Protein AF-A0A256WBM2-F1 (afdb_monomer)

Nearest PDB structures (foldseek):
  7lr1-assembly1_A  TM=5.329E-01  e=1.394E-05  Bifidobacterium longum subsp. longum ATCC 55813
  7lr6-assembly2_D  TM=5.108E-01  e=1.773E-05  Bifidobacterium longum subsp. longum ATCC 55813
  7lqx-assembly1_A-2  TM=5.128E-01  e=4.114E-05  Bifidobacterium longum subsp. infantis ATCC 15697 = JCM 1222 = DSM 20088
  8d89-assembly1_A  TM=6.003E-01  e=1.582E-02  metagenome
  5w21-assembly1_A  TM=4.787E-01  e=2.410E-02  Homo sapiens

Sequence (248 aa):
MGFSTWGFGPNETDKEETYQFIELNADIYSEQIDDKIPWAAWMNNSTLPTEFTDEIDNRVSERLNNHKLVLSVSLLNTDRSDLLEDYDGTIPNYASLNDTNIENAYFKHLDFLIFKFNPDYLVIAMEVNELKLHSGAKWTEYKLLMNNIRGKLKIAYPNLPLSESITLHNWFNPEVANPTDFIFEISNYVNQNYEFIIWWAYRDYDKLWETFPPEYKDVGKLWRDTGLLDENGTERPSLTTWKEILEK

Structure (mmCIF, N/CA/C/O backbone):
data_AF-A0A256WBM2-F1
#
_entry.id   AF-A0A256WBM2-F1
#
loop_
_atom_site.group_PDB
_atom_site.id
_atom_site.type_symbol
_atom_site.label_atom_id
_atom_site.label_alt_id
_atom_site.label_comp_id
_atom_site.label_asym_id
_atom_site.label_entity_id
_atom_site.label_seq_id
_atom_site.pdbx_PDB_ins_code
_atom_site.Cartn_x
_atom_site.Cartn_y
_atom_site.Cartn_z
_atom_site.occupancy
_atom_site.B_iso_or_equiv
_atom_site.auth_seq_id
_atom_site.auth_comp_id
_atom_site.auth_asym_id
_atom_site.auth_atom_id
_atom_site.pdbx_PDB_model_num
ATOM 1 N N . MET A 1 1 ? -10.197 9.684 15.419 1.00 68.50 1 MET A N 1
ATOM 2 C CA . MET A 1 1 ? -8.773 9.338 15.635 1.00 68.50 1 MET A CA 1
ATOM 3 C C . MET A 1 1 ? -8.535 7.929 15.119 1.00 68.50 1 MET A C 1
ATOM 5 O O . MET A 1 1 ? -9.464 7.131 15.187 1.00 68.50 1 MET A O 1
ATOM 9 N N . GLY A 1 2 ? -7.354 7.626 14.575 1.00 80.00 2 GLY A N 1
ATOM 10 C CA . GLY A 1 2 ? -7.080 6.280 14.084 1.00 80.00 2 GLY A CA 1
ATOM 11 C C . GLY A 1 2 ? -5.649 5.822 14.255 1.00 80.00 2 GLY A C 1
ATOM 12 O O . GLY A 1 2 ? -4.743 6.639 14.399 1.00 80.00 2 GLY A O 1
ATOM 13 N N . PHE A 1 3 ? -5.492 4.504 14.272 1.00 82.50 3 PHE A N 1
ATOM 14 C CA . PHE A 1 3 ? -4.256 3.812 14.617 1.00 82.50 3 PHE A CA 1
ATOM 15 C C . PHE A 1 3 ? -4.056 2.617 13.692 1.00 82.50 3 PHE A C 1
ATOM 17 O O . PHE A 1 3 ? -5.013 2.095 13.116 1.00 82.50 3 PHE A O 1
ATOM 24 N N . SER A 1 4 ? -2.815 2.178 13.551 1.00 86.38 4 SER A N 1
ATOM 25 C CA . SER A 1 4 ? -2.511 0.917 12.890 1.00 86.38 4 SER A CA 1
ATOM 26 C C . SER A 1 4 ? -2.622 -0.255 13.850 1.00 86.38 4 SER A C 1
ATOM 28 O O . SER A 1 4 ? -2.482 -0.097 15.060 1.00 86.38 4 SER A O 1
ATOM 30 N N . THR A 1 5 ? -2.829 -1.442 13.297 1.00 87.44 5 THR A N 1
ATOM 31 C CA . THR A 1 5 ? -2.912 -2.705 14.045 1.00 87.44 5 THR A CA 1
ATOM 32 C C . THR A 1 5 ? -1.554 -3.331 14.347 1.00 87.44 5 THR A C 1
ATOM 34 O O . THR A 1 5 ? -1.476 -4.468 14.812 1.00 87.44 5 THR A O 1
ATOM 37 N N . TRP A 1 6 ? -0.469 -2.591 14.113 1.00 81.94 6 TRP A N 1
ATOM 38 C CA . TRP A 1 6 ? 0.876 -3.045 14.428 1.00 81.94 6 TRP A CA 1
ATOM 39 C C . TRP A 1 6 ? 1.043 -3.144 15.946 1.00 81.94 6 TRP A C 1
ATOM 41 O O . TRP A 1 6 ? 0.878 -2.163 16.676 1.00 81.94 6 TRP A O 1
ATOM 51 N N . GLY A 1 7 ? 1.374 -4.345 16.422 1.00 74.38 7 GLY A N 1
ATOM 52 C CA . GLY A 1 7 ? 1.708 -4.571 17.824 1.00 74.38 7 GLY A CA 1
ATOM 53 C C . GLY A 1 7 ? 2.876 -3.681 18.252 1.00 74.38 7 GLY A C 1
ATOM 54 O O . GLY A 1 7 ? 3.836 -3.491 17.505 1.00 74.38 7 GLY A O 1
ATOM 55 N N . PHE A 1 8 ? 2.815 -3.141 19.470 1.00 69.94 8 PHE A N 1
ATOM 56 C CA . PHE A 1 8 ? 3.940 -2.384 20.036 1.00 69.94 8 PHE A CA 1
ATOM 57 C C . PHE A 1 8 ? 5.134 -3.289 20.406 1.00 69.94 8 PHE A C 1
ATOM 59 O O . PHE A 1 8 ? 6.214 -2.789 20.726 1.00 69.94 8 PHE A O 1
ATOM 66 N N . GLY A 1 9 ? 4.935 -4.609 20.377 1.00 70.62 9 GLY A N 1
ATOM 67 C CA . GLY A 1 9 ? 5.922 -5.644 20.649 1.00 70.62 9 GLY A CA 1
ATOM 68 C C . GLY A 1 9 ? 5.695 -6.886 19.774 1.00 70.62 9 GLY A C 1
ATOM 69 O O . GLY A 1 9 ? 4.720 -6.946 19.024 1.00 70.62 9 GLY A O 1
ATOM 70 N N . PRO A 1 10 ? 6.619 -7.862 19.814 1.00 78.00 10 PRO A N 1
ATOM 71 C CA . PRO A 1 10 ? 6.644 -8.982 18.875 1.00 78.00 10 PRO A CA 1
ATOM 72 C C . PRO A 1 10 ? 5.733 -10.157 19.264 1.00 78.00 10 PRO A C 1
ATOM 74 O O . PRO A 1 10 ? 5.677 -11.137 18.523 1.00 78.00 10 PRO A O 1
ATOM 77 N N . ASN A 1 11 ? 5.094 -10.127 20.437 1.00 83.00 11 ASN A N 1
ATOM 78 C CA . ASN A 1 11 ? 4.302 -11.253 20.931 1.00 83.00 11 ASN A CA 1
ATOM 79 C C . ASN A 1 11 ? 2.826 -11.104 20.556 1.00 83.00 11 ASN A C 1
ATOM 81 O O . ASN A 1 11 ? 2.318 -9.991 20.441 1.00 83.00 11 ASN A O 1
ATOM 85 N N . GLU A 1 12 ? 2.107 -12.227 20.480 1.00 84.88 12 GLU A N 1
ATOM 86 C CA . GLU A 1 12 ? 0.662 -12.212 20.206 1.00 84.88 12 GLU A CA 1
ATOM 87 C C . GLU A 1 12 ? -0.110 -11.364 21.226 1.00 84.88 12 GLU A C 1
ATOM 89 O O . GLU A 1 12 ? -0.990 -10.598 20.856 1.00 84.88 12 GLU A O 1
ATOM 94 N N . THR A 1 13 ? 0.283 -11.403 22.503 1.00 85.38 13 THR A N 1
ATOM 95 C CA . THR A 1 13 ? -0.331 -10.571 23.550 1.00 85.38 13 THR A CA 1
ATOM 96 C C . THR A 1 13 ? -0.155 -9.074 23.296 1.00 85.38 13 THR A C 1
ATOM 98 O O . THR A 1 13 ? -1.062 -8.303 23.583 1.00 85.38 13 THR A O 1
ATOM 101 N N . ASP A 1 14 ? 0.981 -8.655 22.726 1.00 77.31 14 ASP A N 1
ATOM 102 C CA . ASP A 1 14 ? 1.239 -7.242 22.414 1.00 77.31 14 ASP A CA 1
ATOM 103 C C . ASP A 1 14 ? 0.319 -6.772 21.273 1.00 77.31 14 ASP A C 1
ATOM 105 O O . ASP A 1 14 ? -0.177 -5.645 21.273 1.00 77.31 14 ASP A O 1
ATOM 109 N N . LYS A 1 15 ? 0.052 -7.662 20.309 1.00 82.88 15 LYS A N 1
ATOM 110 C CA . LYS A 1 15 ? -0.914 -7.434 19.233 1.00 82.88 15 LYS A CA 1
ATOM 111 C C . LYS A 1 15 ? -2.345 -7.388 19.778 1.00 82.88 15 LYS A C 1
ATOM 113 O O . LYS A 1 15 ? -3.056 -6.428 19.495 1.00 82.88 15 LYS A O 1
ATOM 118 N N . GLU A 1 16 ? -2.757 -8.357 20.595 1.00 89.06 16 GLU A N 1
ATOM 119 C CA . GLU A 1 16 ? -4.085 -8.377 21.229 1.00 89.06 16 GLU A CA 1
ATOM 120 C C . GLU A 1 16 ? -4.353 -7.095 22.037 1.00 89.06 16 GLU A C 1
ATOM 122 O O . GLU A 1 16 ? -5.422 -6.494 21.916 1.00 89.06 16 GLU A O 1
ATOM 127 N N . GLU A 1 17 ? -3.373 -6.635 22.821 1.00 83.25 17 GLU A N 1
ATOM 128 C CA . GLU A 1 17 ? -3.458 -5.377 23.570 1.00 83.25 17 GLU A CA 1
ATOM 129 C C . GLU A 1 17 ? -3.595 -4.155 22.645 1.00 83.25 17 GLU A C 1
ATOM 131 O O . GLU A 1 17 ? -4.406 -3.266 22.927 1.00 83.25 17 GLU A O 1
ATOM 136 N N . THR A 1 18 ? -2.878 -4.119 21.514 1.00 83.12 18 THR A N 1
ATOM 137 C CA . THR A 1 18 ? -3.071 -3.083 20.486 1.00 83.12 18 THR A CA 1
ATOM 138 C C . THR A 1 18 ? -4.509 -3.084 19.961 1.00 83.12 18 THR A C 1
ATOM 140 O O . THR A 1 18 ? -5.142 -2.028 19.930 1.00 83.12 18 THR A O 1
ATOM 143 N N . TYR A 1 19 ? -5.068 -4.241 19.595 1.00 90.44 19 TYR A N 1
ATOM 144 C CA . TYR A 1 19 ? -6.448 -4.320 19.094 1.00 90.44 19 TYR A CA 1
ATOM 145 C C . TYR A 1 19 ? -7.473 -3.876 20.143 1.00 90.44 19 TYR A C 1
ATOM 147 O O . TYR A 1 19 ? -8.379 -3.107 19.819 1.00 90.44 19 TYR A O 1
ATOM 155 N N . GLN A 1 20 ? -7.304 -4.281 21.406 1.00 90.00 20 GLN A N 1
ATOM 156 C CA . GLN A 1 20 ? -8.168 -3.836 22.507 1.00 90.00 20 GLN A CA 1
ATOM 157 C C . GLN A 1 20 ? -8.102 -2.318 22.704 1.00 90.00 20 GLN A C 1
ATOM 159 O O . GLN A 1 20 ? -9.126 -1.667 22.918 1.00 90.00 20 GLN A O 1
ATOM 164 N N . PHE A 1 21 ? -6.907 -1.729 22.613 1.00 85.31 21 PHE A N 1
ATOM 165 C CA . PHE A 1 21 ? -6.756 -0.281 22.694 1.00 85.31 21 PHE A CA 1
ATOM 166 C C . PHE A 1 21 ? -7.506 0.421 21.557 1.00 85.31 21 PHE A C 1
ATOM 168 O O . PHE A 1 21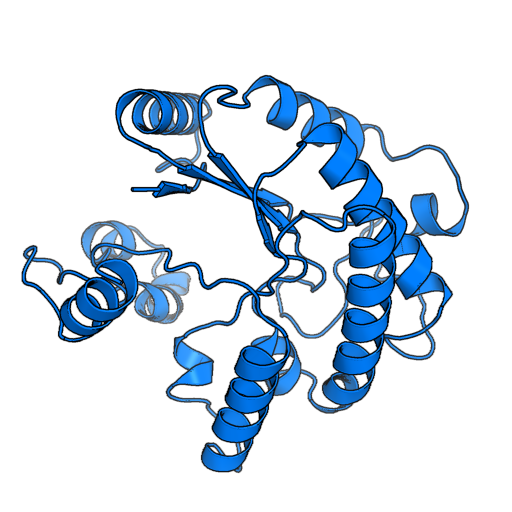 ? -8.218 1.395 21.811 1.00 85.31 21 PHE A O 1
ATOM 175 N N . ILE A 1 22 ? -7.375 -0.074 20.325 1.00 86.44 22 ILE A N 1
ATOM 176 C CA . ILE A 1 22 ? -8.056 0.491 19.156 1.00 86.44 22 ILE A CA 1
ATOM 177 C C . ILE A 1 22 ? -9.571 0.395 19.331 1.00 86.44 22 ILE A C 1
ATOM 179 O O . ILE A 1 22 ? -10.249 1.407 19.173 1.00 86.44 22 ILE A O 1
ATOM 183 N N . GLU A 1 23 ? -10.093 -0.768 19.727 1.00 91.00 23 GLU A N 1
ATOM 184 C CA . GLU A 1 23 ? -11.532 -0.983 19.918 1.00 91.00 23 GLU A CA 1
ATOM 185 C C . GLU A 1 23 ? -12.156 -0.001 20.922 1.00 91.00 23 GLU A C 1
ATOM 187 O O . GLU A 1 23 ? -13.306 0.410 20.768 1.00 91.00 23 GLU A O 1
ATOM 192 N N . LEU A 1 24 ? -11.403 0.387 21.954 1.00 88.62 24 LEU A N 1
ATOM 193 C CA . LEU A 1 24 ? -11.882 1.279 23.008 1.00 88.62 24 LEU A CA 1
ATOM 194 C C . LEU A 1 24 ? -11.714 2.772 22.689 1.00 88.62 24 LEU A C 1
ATOM 196 O O . LEU A 1 24 ? -12.390 3.590 23.315 1.00 88.62 24 LEU A O 1
ATOM 200 N N . ASN A 1 25 ? -10.799 3.144 21.785 1.00 83.75 25 ASN A N 1
ATOM 201 C CA . ASN A 1 25 ? -10.336 4.534 21.653 1.00 83.75 25 ASN A CA 1
ATOM 202 C C . ASN A 1 25 ? -10.335 5.095 20.220 1.00 83.75 25 ASN A C 1
ATOM 204 O O . ASN A 1 25 ? -10.118 6.298 20.052 1.00 83.75 25 ASN A O 1
ATOM 208 N N . ALA A 1 26 ? -10.516 4.268 19.190 1.00 84.56 26 ALA A N 1
ATOM 209 C CA . ALA A 1 26 ? -10.415 4.693 17.797 1.00 84.56 26 ALA A CA 1
ATOM 210 C C . ALA A 1 26 ? -11.789 4.909 17.148 1.00 84.56 26 ALA A C 1
ATOM 212 O O . ALA A 1 26 ? -12.782 4.310 17.534 1.00 84.56 26 ALA A O 1
ATOM 213 N N . ASP A 1 27 ? -11.834 5.733 16.100 1.00 85.56 27 ASP A N 1
ATOM 214 C CA . ASP A 1 27 ? -12.984 5.813 15.181 1.00 85.56 27 ASP A CA 1
ATOM 215 C C . ASP A 1 27 ? -12.713 5.016 13.889 1.00 85.56 27 ASP A C 1
ATOM 217 O O . ASP A 1 27 ? -13.620 4.515 13.218 1.00 85.56 27 ASP A O 1
ATOM 221 N N . ILE A 1 28 ? -11.432 4.925 13.524 1.00 92.38 28 ILE A N 1
ATOM 222 C CA . ILE A 1 28 ? -10.912 4.295 12.313 1.00 92.38 28 ILE A CA 1
ATOM 223 C C . ILE A 1 28 ? -9.611 3.567 12.645 1.00 92.38 28 ILE A C 1
ATOM 225 O O . ILE A 1 28 ? -8.850 4.026 13.493 1.00 92.38 28 ILE A O 1
ATOM 229 N N . TYR A 1 29 ? -9.320 2.463 11.973 1.00 92.81 29 TYR A N 1
ATOM 230 C CA . TYR A 1 29 ? -8.040 1.766 12.094 1.00 92.81 29 TYR A CA 1
ATOM 231 C C . TYR A 1 29 ? -7.473 1.412 10.724 1.00 92.81 29 TYR A C 1
ATOM 233 O O . TYR A 1 29 ? -8.187 1.456 9.718 1.00 92.81 29 TYR A O 1
ATOM 241 N N . SER A 1 30 ? -6.176 1.112 10.680 1.00 93.56 30 SER A N 1
ATOM 242 C CA . SER A 1 30 ? -5.478 0.747 9.452 1.00 93.56 30 SER A CA 1
ATOM 243 C C . SER A 1 30 ? -4.862 -0.642 9.538 1.00 93.56 30 SER A C 1
ATOM 245 O O . SER A 1 30 ? -4.074 -0.914 10.441 1.00 93.56 30 SER A O 1
ATOM 247 N N . GLU A 1 31 ? -5.181 -1.463 8.540 1.00 94.25 31 GLU A N 1
ATOM 248 C CA . GLU A 1 31 ? -4.539 -2.751 8.270 1.00 94.25 31 GLU A CA 1
ATOM 249 C C . GLU A 1 31 ? -3.571 -2.621 7.099 1.00 94.25 31 GLU A C 1
ATOM 251 O O . GLU A 1 31 ? -3.826 -1.864 6.155 1.00 94.25 31 GLU A O 1
ATOM 256 N N . GLN A 1 32 ? -2.485 -3.391 7.138 1.00 94.19 32 GLN A N 1
ATOM 257 C CA . GLN A 1 32 ? -1.495 -3.452 6.064 1.00 94.19 32 GLN A CA 1
ATOM 258 C C . GLN A 1 32 ? -1.278 -4.897 5.611 1.00 94.19 32 GLN A C 1
ATOM 260 O O . GLN A 1 32 ? -1.065 -5.781 6.441 1.00 94.19 32 GLN A O 1
ATOM 265 N N . ILE A 1 33 ? -1.347 -5.115 4.298 1.00 96.44 33 ILE A N 1
ATOM 266 C CA . ILE A 1 33 ? -1.026 -6.373 3.620 1.00 96.44 33 ILE A CA 1
ATOM 267 C C . ILE A 1 33 ? 0.201 -6.113 2.742 1.00 96.44 33 ILE A C 1
ATOM 269 O O . ILE A 1 33 ? 0.084 -5.488 1.686 1.00 96.44 33 ILE A O 1
ATOM 273 N N . ASP A 1 34 ? 1.375 -6.533 3.207 1.00 93.38 34 ASP A N 1
ATOM 274 C CA . ASP A 1 34 ? 2.669 -6.103 2.666 1.00 93.38 34 ASP A CA 1
ATOM 275 C C . ASP A 1 34 ? 3.741 -7.206 2.568 1.00 93.38 34 ASP A C 1
ATOM 277 O O . ASP A 1 34 ? 4.893 -6.884 2.290 1.00 93.38 34 ASP A O 1
ATOM 281 N N . ASP A 1 35 ? 3.378 -8.486 2.737 1.00 90.56 35 ASP A N 1
ATOM 282 C CA . ASP A 1 35 ? 4.322 -9.616 2.639 1.00 90.56 35 ASP A CA 1
ATOM 283 C C . ASP A 1 35 ? 4.472 -10.163 1.209 1.00 90.56 35 ASP A C 1
ATOM 285 O O . ASP A 1 35 ? 5.526 -9.993 0.603 1.00 90.56 35 ASP A O 1
ATOM 289 N N . LYS A 1 36 ? 3.440 -10.838 0.669 1.00 96.81 36 LYS A N 1
ATOM 290 C CA . LYS A 1 36 ? 3.477 -11.551 -0.629 1.00 96.81 36 LYS A CA 1
ATOM 291 C C . LYS A 1 36 ? 2.215 -11.354 -1.464 1.00 96.81 36 LYS A C 1
ATOM 293 O O . LYS A 1 36 ? 1.113 -11.233 -0.928 1.00 96.81 36 LYS A O 1
ATOM 298 N N . ILE A 1 37 ? 2.353 -11.394 -2.792 1.00 98.50 37 ILE A N 1
ATOM 299 C CA . ILE A 1 37 ? 1.218 -11.420 -3.729 1.00 98.50 37 ILE A CA 1
ATOM 300 C C . ILE A 1 37 ? 1.214 -12.774 -4.455 1.00 98.50 37 ILE A C 1
ATOM 302 O O . ILE A 1 37 ? 2.190 -13.079 -5.129 1.00 98.50 37 ILE A O 1
ATOM 306 N N . PRO A 1 38 ? 0.117 -13.561 -4.410 1.00 98.44 38 PRO A N 1
ATOM 307 C CA . PRO A 1 38 ? -0.025 -14.834 -5.135 1.00 98.44 38 PRO A CA 1
ATOM 308 C C . PRO A 1 38 ? -0.056 -14.715 -6.676 1.00 98.44 38 PRO A C 1
ATOM 310 O O . PRO A 1 38 ? -1.031 -15.115 -7.322 1.00 98.44 38 PRO A O 1
ATOM 313 N N . TRP A 1 39 ? 0.962 -14.123 -7.299 1.00 98.56 39 TRP A N 1
ATOM 314 C CA . TRP A 1 39 ? 0.987 -13.770 -8.719 1.00 98.56 39 TRP A CA 1
ATOM 315 C C . TRP A 1 39 ? 0.677 -14.951 -9.632 1.00 98.56 39 TRP A C 1
ATOM 317 O O . TRP A 1 39 ? -0.229 -14.858 -10.463 1.00 98.56 39 TRP A O 1
ATOM 327 N N . ALA A 1 40 ? 1.370 -16.075 -9.461 1.00 98.06 40 ALA A N 1
ATOM 328 C CA . ALA A 1 40 ? 1.176 -17.284 -10.243 1.00 98.06 40 ALA A CA 1
ATOM 329 C C . ALA A 1 40 ? -0.259 -17.800 -10.106 1.00 98.06 40 ALA A C 1
ATOM 331 O O . ALA A 1 40 ? -0.863 -18.194 -11.108 1.00 98.06 40 ALA A O 1
ATOM 332 N N . ALA A 1 41 ? -0.839 -17.745 -8.905 1.00 98.44 41 ALA A N 1
ATOM 333 C CA . ALA A 1 41 ? -2.217 -18.166 -8.692 1.00 98.44 41 ALA A CA 1
ATOM 334 C C . ALA A 1 41 ? -3.215 -17.240 -9.399 1.00 98.44 41 ALA A C 1
ATOM 336 O O . ALA A 1 41 ? -4.102 -17.709 -10.121 1.00 98.44 41 ALA A O 1
ATOM 337 N N . TRP A 1 42 ? -3.029 -15.924 -9.282 1.00 98.50 42 TRP A N 1
ATOM 338 C CA . TRP A 1 42 ? -3.899 -14.937 -9.919 1.00 98.50 42 TRP A CA 1
ATOM 339 C C . TRP A 1 42 ? -3.803 -14.927 -11.443 1.00 98.50 42 TRP A C 1
ATOM 341 O O . TRP A 1 42 ? -4.828 -14.795 -12.125 1.00 98.50 42 TRP A O 1
ATOM 351 N N . MET A 1 43 ? -2.599 -15.085 -11.990 1.00 97.88 43 MET A N 1
ATOM 352 C CA . MET A 1 43 ? -2.363 -15.137 -13.433 1.00 97.88 43 MET A CA 1
ATOM 353 C C . MET A 1 43 ? -2.940 -16.411 -14.052 1.00 97.88 43 MET A C 1
ATOM 355 O O . MET A 1 43 ? -3.583 -16.343 -15.100 1.00 97.88 43 MET A O 1
ATOM 359 N N . ASN A 1 44 ? -2.778 -17.556 -13.384 1.00 97.31 44 ASN A N 1
ATOM 360 C CA . ASN A 1 44 ? -3.207 -18.853 -13.911 1.00 97.31 44 ASN A CA 1
ATOM 361 C C . ASN A 1 44 ? -4.636 -19.253 -13.507 1.00 97.31 44 ASN A C 1
ATOM 363 O O . ASN A 1 44 ? -5.124 -20.285 -13.965 1.00 97.31 44 ASN A O 1
ATOM 367 N N . ASN A 1 45 ? -5.322 -18.453 -12.681 1.00 96.88 45 ASN A N 1
ATOM 368 C CA . ASN A 1 45 ? -6.602 -18.813 -12.051 1.00 96.88 45 ASN A CA 1
ATOM 369 C C . ASN A 1 45 ? -6.533 -20.149 -11.293 1.00 96.88 45 ASN A C 1
ATOM 371 O O . ASN A 1 45 ? -7.472 -20.947 -11.346 1.00 96.88 45 ASN A O 1
ATOM 375 N N . SER A 1 46 ? -5.409 -20.421 -10.631 1.00 97.75 46 SER A N 1
ATOM 376 C CA . SER A 1 46 ? -5.267 -21.613 -9.800 1.00 97.75 46 SER A CA 1
ATOM 377 C C . SER A 1 46 ? -5.704 -21.336 -8.365 1.00 97.75 46 SER A C 1
ATOM 379 O O . SER A 1 46 ? -6.011 -20.206 -7.985 1.00 97.75 46 SER A O 1
ATOM 381 N N . THR A 1 47 ? -5.735 -22.387 -7.552 1.00 97.94 47 THR A N 1
ATOM 382 C CA . THR A 1 47 ? -5.949 -22.269 -6.109 1.00 97.94 47 THR A CA 1
ATOM 383 C C . THR A 1 47 ? -4.901 -21.344 -5.489 1.00 97.94 47 THR A C 1
ATOM 385 O O . THR A 1 47 ? -3.727 -21.406 -5.858 1.00 97.94 47 THR A O 1
ATOM 388 N N . LEU A 1 48 ? -5.342 -20.489 -4.564 1.00 98.50 48 LEU A N 1
ATOM 389 C CA . LEU A 1 48 ? -4.460 -19.617 -3.795 1.00 98.50 48 LEU A CA 1
ATOM 390 C C . LEU A 1 48 ? -3.620 -20.431 -2.802 1.00 98.50 48 LEU A C 1
ATOM 392 O O . LEU A 1 48 ? -4.104 -21.457 -2.314 1.00 98.50 48 LEU A O 1
ATOM 396 N N . PRO A 1 49 ? -2.393 -19.988 -2.476 1.00 98.25 49 PRO A N 1
ATOM 397 C CA . PRO A 1 49 ? -1.603 -20.593 -1.411 1.00 98.25 49 PRO A CA 1
ATOM 398 C C . PRO A 1 49 ? -2.393 -20.628 -0.099 1.00 98.25 49 PRO A C 1
ATOM 400 O O . PRO A 1 49 ? -2.989 -19.625 0.288 1.00 98.25 49 PRO A O 1
ATOM 403 N N . THR A 1 50 ? -2.386 -21.771 0.591 1.00 97.88 50 THR A N 1
ATOM 404 C CA . THR A 1 50 ? -3.093 -21.916 1.875 1.00 97.88 50 THR A CA 1
ATOM 405 C C . THR A 1 50 ? -2.557 -20.945 2.922 1.00 97.88 50 THR A C 1
ATOM 407 O O . THR A 1 50 ? -3.343 -20.351 3.642 1.00 97.88 50 THR A O 1
ATOM 410 N N . GLU A 1 51 ? -1.243 -20.707 2.938 1.00 97.25 51 GLU A N 1
ATOM 411 C CA . GLU A 1 51 ? -0.613 -19.708 3.809 1.00 97.25 51 GLU A CA 1
ATOM 412 C C . GLU A 1 51 ? -1.215 -18.308 3.612 1.00 97.25 51 GLU A C 1
ATOM 414 O O . GLU A 1 51 ? -1.597 -17.673 4.588 1.00 97.25 51 GLU A O 1
ATOM 419 N N . PHE A 1 52 ? -1.405 -17.872 2.358 1.00 98.12 52 PHE A N 1
ATOM 420 C CA . PHE A 1 52 ? -2.082 -16.607 2.052 1.00 98.12 52 PHE A CA 1
ATOM 421 C C . PHE A 1 52 ? -3.518 -16.594 2.577 1.00 98.12 52 PHE A C 1
ATOM 423 O O . PHE A 1 52 ? -3.937 -15.651 3.240 1.00 98.12 52 PHE A O 1
ATOM 430 N N . THR A 1 53 ? -4.308 -17.627 2.269 1.00 98.12 53 THR A N 1
ATOM 431 C CA . THR A 1 53 ? -5.725 -17.628 2.653 1.00 98.12 53 THR A CA 1
ATOM 432 C C . THR A 1 53 ? -5.918 -17.717 4.160 1.00 98.12 53 THR A C 1
ATOM 434 O O . THR A 1 53 ? -6.795 -17.032 4.676 1.00 98.12 53 THR A O 1
ATOM 437 N N . ASP A 1 54 ? -5.095 -18.503 4.855 1.00 97.81 54 ASP A N 1
ATOM 438 C CA . ASP A 1 54 ? -5.149 -18.658 6.309 1.00 97.81 54 ASP A CA 1
ATOM 4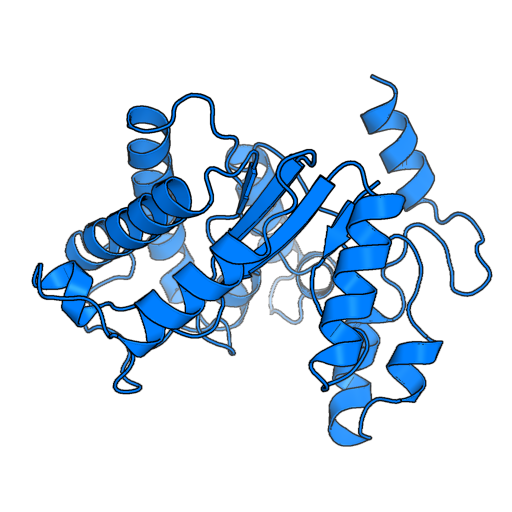39 C C . ASP A 1 54 ? -4.750 -17.352 7.009 1.00 97.81 54 ASP A C 1
ATOM 441 O O . ASP A 1 54 ? -5.406 -16.945 7.968 1.00 97.81 54 ASP A O 1
ATOM 445 N N . GLU A 1 55 ? -3.730 -16.651 6.503 1.00 95.81 55 GLU A N 1
ATOM 446 C CA . GLU A 1 55 ? -3.335 -15.338 7.016 1.00 95.81 55 GLU A CA 1
ATOM 447 C C . GLU A 1 55 ? -4.460 -14.306 6.849 1.00 95.81 55 GLU A C 1
ATOM 449 O O . GLU A 1 55 ? -4.831 -13.624 7.810 1.00 95.81 55 GLU A O 1
ATOM 454 N N . ILE A 1 56 ? -5.031 -14.203 5.644 1.00 98.00 56 ILE A N 1
ATOM 455 C CA . ILE A 1 56 ? -6.128 -13.268 5.376 1.00 98.00 56 ILE A CA 1
ATOM 456 C C . ILE A 1 56 ? -7.358 -13.620 6.217 1.00 98.00 56 ILE A C 1
ATOM 458 O O . ILE A 1 56 ? -7.974 -12.720 6.785 1.00 98.00 56 ILE A O 1
ATOM 462 N N . ASP A 1 57 ? -7.712 -14.898 6.341 1.00 98.00 57 ASP A N 1
ATOM 463 C CA . ASP A 1 57 ? -8.856 -15.332 7.148 1.00 98.00 57 ASP A CA 1
ATOM 464 C C . ASP A 1 57 ? -8.652 -15.036 8.635 1.00 98.00 57 ASP A C 1
ATOM 466 O O . ASP A 1 57 ? -9.588 -14.576 9.295 1.00 98.00 57 ASP A O 1
ATOM 470 N N . ASN A 1 58 ? -7.431 -15.218 9.143 1.00 95.12 58 ASN A N 1
ATOM 471 C CA . ASN A 1 58 ? -7.086 -14.862 10.513 1.00 95.12 58 ASN A CA 1
ATOM 472 C C . ASN A 1 58 ? -7.263 -13.355 10.758 1.00 95.12 58 ASN A C 1
ATOM 474 O O . ASN A 1 58 ? -8.033 -12.959 11.633 1.00 95.12 58 ASN A O 1
ATOM 478 N N . ARG A 1 59 ? -6.658 -12.505 9.917 1.00 94.62 59 ARG A N 1
ATOM 479 C CA . ARG A 1 59 ? -6.785 -11.038 10.022 1.00 94.62 59 ARG A CA 1
ATOM 480 C C . ARG A 1 59 ? -8.235 -10.564 9.868 1.00 94.62 59 ARG A C 1
ATOM 482 O O . ARG A 1 59 ? -8.681 -9.665 10.573 1.00 94.62 59 AR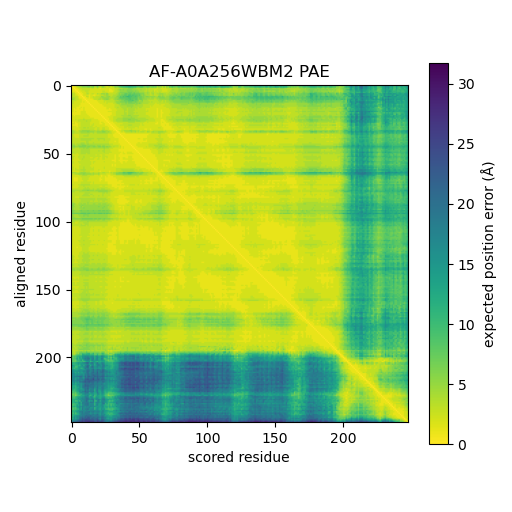G A O 1
ATOM 489 N N . VAL A 1 60 ? -9.014 -11.187 8.980 1.00 96.62 60 VAL A N 1
ATOM 490 C CA . VAL A 1 60 ? -10.449 -10.886 8.831 1.00 96.62 60 VAL A CA 1
ATOM 491 C C . VAL A 1 60 ? -11.228 -11.234 10.102 1.00 96.62 60 VAL A C 1
ATOM 493 O O . VAL A 1 60 ? -12.175 -10.522 10.440 1.00 96.62 60 VAL A O 1
ATOM 496 N N . SER A 1 61 ? -10.845 -12.298 10.813 1.00 95.62 61 SER A N 1
ATOM 497 C CA . SER A 1 61 ? -11.506 -12.709 12.058 1.00 95.62 61 SER A CA 1
ATOM 498 C C . SER A 1 61 ? -11.283 -11.735 13.222 1.00 95.62 61 SER A C 1
ATOM 500 O O . SER A 1 61 ? -12.142 -11.636 14.098 1.00 95.62 61 SER A O 1
ATOM 502 N N . GLU A 1 62 ? -10.194 -10.963 13.185 1.00 92.88 62 GLU A N 1
ATOM 503 C CA . GLU A 1 62 ? -9.833 -9.951 14.189 1.00 92.88 62 GLU A CA 1
ATOM 504 C C . GLU A 1 62 ? -10.440 -8.566 13.902 1.00 92.88 62 GLU A C 1
ATOM 506 O O . GLU A 1 62 ? -10.266 -7.623 14.675 1.00 92.88 62 GLU A O 1
ATOM 511 N N . ARG A 1 63 ? -11.187 -8.418 12.799 1.00 94.50 63 ARG A N 1
ATOM 512 C CA . ARG A 1 63 ? -11.742 -7.124 12.393 1.00 94.50 63 ARG A CA 1
ATOM 513 C C . ARG A 1 63 ? -12.641 -6.499 13.452 1.00 94.50 63 ARG A C 1
ATOM 515 O O . ARG A 1 63 ? -13.646 -7.065 13.891 1.00 94.50 63 ARG A O 1
ATOM 522 N N . LEU A 1 64 ? -12.389 -5.218 13.696 1.00 93.56 64 LEU A N 1
ATOM 523 C CA . LEU A 1 64 ? -13.222 -4.367 14.536 1.00 93.56 64 LEU A CA 1
ATOM 524 C C . LEU A 1 64 ? -14.429 -3.844 13.739 1.00 93.56 64 LEU A C 1
ATOM 526 O O . LEU A 1 64 ? -14.409 -2.743 13.194 1.00 93.56 64 LEU A O 1
ATOM 530 N N . ASN A 1 65 ? -15.500 -4.639 13.655 1.00 88.75 65 ASN A N 1
ATOM 531 C CA . ASN A 1 65 ? -16.654 -4.386 12.770 1.00 88.75 65 ASN A CA 1
ATOM 532 C C . ASN A 1 65 ? -17.415 -3.064 13.012 1.00 88.75 65 ASN A C 1
ATOM 534 O O . ASN A 1 65 ? -18.140 -2.611 12.128 1.00 88.75 65 ASN A O 1
ATOM 538 N N . ASN A 1 66 ? -17.270 -2.449 14.189 1.00 90.81 66 ASN A N 1
ATOM 539 C CA . ASN A 1 66 ? -17.899 -1.161 14.514 1.00 90.81 66 ASN A CA 1
ATOM 540 C C . ASN A 1 66 ? -17.023 0.057 14.163 1.00 90.81 66 ASN A C 1
ATOM 542 O O . ASN A 1 66 ? -17.423 1.185 14.439 1.00 90.81 66 ASN A O 1
ATOM 546 N N . HIS A 1 67 ? -15.851 -0.163 13.564 1.00 93.62 67 HIS A N 1
ATOM 547 C CA . HIS A 1 67 ? -14.884 0.876 13.226 1.00 93.62 67 HIS A CA 1
ATOM 548 C C . HIS A 1 67 ? -14.718 0.997 11.719 1.00 93.62 67 HIS A C 1
ATOM 550 O O . HIS A 1 67 ? -14.884 0.028 10.975 1.00 93.62 67 HIS A O 1
ATOM 556 N N . LYS A 1 68 ? -14.340 2.196 11.273 1.00 96.06 68 LYS A N 1
ATOM 557 C CA . LYS A 1 68 ? -13.919 2.394 9.889 1.00 96.06 68 LYS A CA 1
ATOM 558 C C . LYS A 1 68 ? -12.580 1.695 9.642 1.00 96.06 68 LYS A C 1
ATOM 560 O O . LYS A 1 68 ? -11.719 1.701 10.520 1.00 96.06 68 LYS A O 1
ATOM 565 N N . LEU A 1 69 ? -12.390 1.133 8.452 1.00 96.75 69 LEU A N 1
ATOM 566 C CA . LEU A 1 69 ? -11.147 0.456 8.068 1.00 96.75 69 LEU A CA 1
ATOM 567 C C . LEU A 1 69 ? -10.467 1.151 6.886 1.00 96.75 69 LEU A C 1
ATOM 569 O O . LEU A 1 69 ? -11.063 1.292 5.816 1.00 96.75 69 LEU A O 1
ATOM 573 N N . VAL A 1 70 ? -9.190 1.493 7.059 1.00 97.69 70 VAL A N 1
ATOM 574 C CA . VAL A 1 70 ? -8.265 1.749 5.953 1.00 97.69 70 VAL A CA 1
ATOM 575 C C . VAL A 1 70 ? -7.441 0.496 5.679 1.00 97.69 70 VAL A C 1
ATOM 577 O O . VAL A 1 70 ? -6.586 0.121 6.480 1.00 97.69 70 VAL A O 1
ATOM 580 N N . LEU A 1 71 ? -7.661 -0.139 4.533 1.00 98.06 71 LEU A N 1
ATOM 581 C CA . LEU A 1 71 ? -6.822 -1.247 4.088 1.00 98.06 71 LEU A CA 1
ATOM 582 C C . LEU A 1 71 ? -5.704 -0.707 3.197 1.00 98.06 71 LEU A C 1
ATOM 584 O O . LEU A 1 71 ? -5.983 -0.032 2.208 1.00 98.06 71 LEU A O 1
ATOM 588 N N . SER A 1 72 ? -4.453 -1.005 3.532 1.00 97.75 72 SER A N 1
ATOM 589 C CA . SER A 1 72 ? -3.299 -0.685 2.690 1.00 97.75 72 SER A CA 1
ATOM 590 C C . SER A 1 72 ? -2.694 -1.959 2.133 1.00 97.75 72 SER A C 1
ATOM 592 O O . SER A 1 72 ? -2.448 -2.902 2.878 1.00 97.75 72 SER A O 1
ATOM 594 N N . VAL A 1 73 ? -2.472 -1.988 0.823 1.00 98.44 73 VAL A N 1
ATOM 595 C CA . VAL A 1 73 ? -1.941 -3.153 0.117 1.00 98.44 73 VAL A CA 1
ATOM 596 C C . VAL A 1 73 ? -0.657 -2.743 -0.584 1.00 98.44 73 VAL A C 1
ATOM 598 O O . VAL A 1 73 ? -0.647 -1.783 -1.360 1.00 98.44 73 VAL A O 1
ATOM 601 N N . SER A 1 74 ? 0.436 -3.445 -0.296 1.00 97.56 74 SER A N 1
ATOM 602 C CA . SER A 1 74 ? 1.694 -3.218 -0.994 1.00 97.56 74 SER A CA 1
ATOM 603 C C . SER A 1 74 ? 1.669 -3.878 -2.371 1.00 97.56 74 SER A C 1
ATOM 605 O O . SER A 1 74 ? 1.256 -5.024 -2.521 1.00 97.56 74 SER A O 1
ATOM 607 N N . LEU A 1 75 ? 2.154 -3.150 -3.376 1.00 98.56 75 LEU A N 1
ATOM 608 C CA . LEU A 1 75 ? 2.472 -3.680 -4.705 1.00 98.56 75 LEU A CA 1
ATOM 609 C C . LEU A 1 75 ? 3.972 -3.950 -4.858 1.00 98.56 75 LEU A C 1
ATOM 611 O O . LEU A 1 75 ? 4.378 -4.772 -5.678 1.00 98.56 75 LEU A O 1
ATOM 615 N N . LEU A 1 76 ? 4.787 -3.180 -4.137 1.00 98.38 76 LEU A N 1
ATOM 616 C CA . LEU A 1 76 ? 6.217 -3.058 -4.365 1.00 98.38 76 LEU A CA 1
ATOM 617 C C . LEU A 1 76 ? 6.990 -3.847 -3.312 1.00 98.38 76 LEU A C 1
ATOM 619 O O . LEU A 1 76 ? 6.595 -3.874 -2.146 1.00 98.38 76 LEU A O 1
ATOM 623 N N . ASN A 1 77 ? 8.105 -4.445 -3.721 1.00 96.81 77 ASN A N 1
ATOM 624 C CA . ASN A 1 77 ? 9.007 -5.163 -2.824 1.00 96.81 77 ASN A CA 1
ATOM 625 C C . ASN A 1 77 ? 9.570 -4.245 -1.723 1.00 96.81 77 ASN A C 1
ATOM 627 O O . ASN A 1 77 ? 9.378 -3.025 -1.746 1.00 96.81 77 ASN A O 1
ATOM 631 N N . THR A 1 78 ? 10.274 -4.818 -0.748 1.00 91.44 78 THR A N 1
ATOM 632 C CA . THR A 1 78 ? 10.842 -4.082 0.399 1.00 91.44 78 THR A CA 1
ATOM 633 C C . THR A 1 78 ? 11.700 -2.888 -0.022 1.00 91.44 78 THR A C 1
ATOM 635 O O . THR A 1 78 ? 11.581 -1.812 0.557 1.00 91.44 78 THR A O 1
ATOM 638 N N . ASP A 1 79 ? 12.494 -3.041 -1.084 1.00 92.50 79 ASP A N 1
ATOM 639 C CA . ASP A 1 79 ? 13.351 -1.975 -1.621 1.00 92.50 79 ASP A CA 1
ATOM 640 C C . ASP A 1 79 ? 12.583 -0.944 -2.460 1.00 92.50 79 ASP A C 1
ATOM 642 O O . ASP A 1 79 ? 13.169 0.012 -2.967 1.00 92.50 79 ASP A O 1
ATOM 646 N N . ARG A 1 80 ? 11.281 -1.152 -2.682 1.00 96.38 80 ARG A N 1
ATOM 647 C CA . ARG A 1 80 ? 10.419 -0.348 -3.557 1.00 96.38 80 ARG A CA 1
ATOM 648 C C . ARG A 1 80 ? 10.994 -0.154 -4.964 1.00 96.38 80 ARG A C 1
ATOM 650 O O . ARG A 1 80 ? 10.736 0.850 -5.617 1.00 96.38 80 ARG A O 1
ATOM 657 N N . SER A 1 81 ? 11.792 -1.102 -5.442 1.00 97.00 81 SER A N 1
ATOM 658 C CA . SER A 1 81 ? 12.473 -1.051 -6.744 1.00 97.00 81 SER A CA 1
ATOM 659 C C . SER A 1 81 ? 11.777 -1.916 -7.801 1.00 97.00 81 SER A C 1
ATOM 661 O O . SER A 1 81 ? 11.974 -1.742 -9.012 1.00 97.00 81 SER A O 1
ATOM 663 N N . ASP A 1 82 ? 10.929 -2.841 -7.359 1.00 97.88 82 ASP A N 1
ATOM 664 C CA . ASP A 1 82 ? 10.197 -3.766 -8.212 1.00 97.88 82 ASP A CA 1
ATOM 665 C C . ASP A 1 82 ? 8.862 -4.192 -7.592 1.00 97.88 82 ASP A C 1
ATOM 667 O O . ASP A 1 82 ? 8.513 -3.761 -6.493 1.00 97.88 82 ASP A O 1
ATOM 671 N N . LEU A 1 83 ? 8.115 -5.030 -8.311 1.00 98.44 83 LEU A N 1
ATOM 672 C CA . LEU A 1 83 ? 6.966 -5.748 -7.779 1.00 98.44 83 LEU A CA 1
ATOM 673 C C . LEU A 1 83 ? 7.381 -6.648 -6.620 1.00 98.44 83 LEU A C 1
ATOM 675 O O . LEU A 1 83 ? 8.455 -7.245 -6.620 1.00 98.44 83 LEU A O 1
ATOM 679 N N . LEU A 1 84 ? 6.480 -6.743 -5.660 1.00 98.00 84 LEU A N 1
ATOM 680 C CA . LEU A 1 84 ? 6.569 -7.629 -4.518 1.00 98.00 84 LEU A CA 1
ATOM 681 C C . LEU A 1 84 ? 6.514 -9.103 -4.969 1.00 98.00 84 LEU A C 1
ATOM 683 O O . LEU A 1 84 ? 5.897 -9.425 -5.989 1.00 98.00 84 LEU A O 1
ATOM 687 N N . GLU A 1 85 ? 7.196 -9.984 -4.248 1.00 98.25 85 GLU A N 1
ATOM 688 C CA . GLU A 1 85 ? 7.396 -11.388 -4.602 1.00 98.25 85 GLU A CA 1
ATOM 689 C C . GLU A 1 85 ? 6.129 -12.257 -4.448 1.00 98.25 85 GLU A C 1
ATOM 691 O O . GLU A 1 85 ? 5.189 -11.948 -3.710 1.00 98.25 85 GLU A O 1
ATOM 696 N N . ASP A 1 86 ? 6.122 -13.389 -5.153 1.00 98.31 86 ASP A N 1
ATOM 697 C CA . ASP A 1 86 ? 5.195 -14.501 -4.943 1.00 98.31 86 ASP A CA 1
ATOM 698 C C . ASP A 1 86 ? 5.655 -15.404 -3.781 1.00 98.31 86 ASP A C 1
ATOM 700 O O . ASP A 1 86 ? 6.760 -15.278 -3.252 1.00 98.31 86 ASP A O 1
ATOM 704 N N . TYR A 1 87 ? 4.820 -16.367 -3.393 1.00 96.62 87 TYR A N 1
ATOM 705 C CA . TYR A 1 87 ? 5.063 -17.337 -2.320 1.00 96.62 87 TYR A CA 1
ATOM 706 C C . TYR A 1 87 ? 6.220 -18.307 -2.595 1.00 96.62 87 TYR A C 1
ATOM 708 O O . TYR A 1 87 ? 6.687 -18.975 -1.674 1.00 96.62 87 TYR A O 1
ATOM 716 N N . ASP A 1 88 ? 6.723 -18.371 -3.829 1.00 95.94 88 ASP A N 1
ATOM 717 C CA . ASP A 1 88 ? 7.968 -19.073 -4.164 1.00 95.94 88 ASP A CA 1
ATOM 718 C C . ASP A 1 88 ? 9.222 -18.176 -4.085 1.00 95.94 88 ASP A C 1
ATOM 720 O O . ASP A 1 88 ? 10.334 -18.642 -4.345 1.00 95.94 88 ASP A O 1
ATOM 724 N N . GLY A 1 89 ? 9.053 -16.906 -3.699 1.00 96.06 89 GLY A N 1
ATOM 725 C CA . GLY A 1 89 ? 10.112 -15.906 -3.575 1.00 96.06 89 GLY A CA 1
ATOM 726 C C . GLY A 1 89 ? 10.517 -15.249 -4.895 1.00 96.06 89 GLY A C 1
ATOM 727 O O . GLY A 1 89 ? 11.515 -14.530 -4.927 1.00 96.06 89 GLY A O 1
ATOM 728 N N . THR A 1 90 ? 9.801 -15.501 -5.994 1.00 97.06 90 THR A N 1
ATOM 729 C CA . THR A 1 90 ? 10.095 -14.886 -7.293 1.00 97.06 90 THR A CA 1
ATOM 730 C C . THR A 1 90 ? 9.207 -13.680 -7.568 1.00 97.06 90 THR A C 1
ATOM 732 O O . THR A 1 90 ? 8.047 -13.630 -7.169 1.00 97.06 90 THR A O 1
ATOM 735 N N . ILE A 1 91 ? 9.737 -12.698 -8.296 1.00 96.75 91 ILE A N 1
ATOM 736 C CA . ILE A 1 91 ? 8.910 -11.657 -8.910 1.00 96.75 91 ILE A CA 1
ATOM 737 C C . ILE A 1 91 ? 8.261 -12.210 -10.189 1.00 96.75 91 ILE A C 1
ATOM 739 O O . ILE A 1 91 ? 8.895 -12.992 -10.910 1.00 96.75 91 ILE A O 1
ATOM 743 N N . PRO A 1 92 ? 7.021 -11.813 -10.524 1.00 97.12 92 PRO A N 1
ATOM 744 C CA . PRO A 1 92 ? 6.382 -12.271 -11.747 1.00 97.12 92 PRO A CA 1
ATOM 745 C C . PRO A 1 92 ? 7.148 -11.755 -12.968 1.00 97.12 92 PRO A C 1
ATOM 747 O O . PRO A 1 92 ? 7.619 -10.621 -12.996 1.00 97.12 92 PRO A O 1
ATOM 750 N N . ASN A 1 93 ? 7.241 -12.568 -14.019 1.00 94.88 93 ASN A N 1
ATOM 751 C CA . ASN A 1 93 ? 7.839 -12.109 -15.268 1.00 94.88 93 ASN A CA 1
ATOM 752 C C . ASN A 1 93 ? 6.892 -11.135 -15.985 1.00 94.88 93 ASN A C 1
ATOM 754 O O . ASN A 1 93 ? 5.725 -11.460 -16.219 1.00 94.88 93 ASN A O 1
ATOM 758 N N . TYR A 1 94 ? 7.403 -9.974 -16.383 1.00 96.19 94 TYR A N 1
ATOM 759 C CA . TYR A 1 94 ? 6.646 -8.961 -17.106 1.00 96.19 94 TYR A CA 1
ATOM 760 C C . TYR A 1 94 ? 7.543 -8.227 -18.110 1.00 96.19 94 TYR A C 1
ATOM 762 O O . TYR A 1 94 ? 8.740 -8.052 -17.889 1.00 96.19 94 TYR A O 1
ATOM 770 N N . ALA A 1 95 ? 6.970 -7.781 -19.231 1.00 93.81 95 ALA A N 1
ATOM 771 C CA . ALA A 1 95 ? 7.704 -6.966 -20.207 1.00 93.81 95 ALA A CA 1
ATOM 772 C C . ALA A 1 95 ? 7.775 -5.485 -19.798 1.00 93.81 95 ALA A C 1
ATOM 774 O O . ALA A 1 95 ? 8.738 -4.793 -20.115 1.00 93.81 95 ALA A O 1
ATOM 775 N N . SER A 1 96 ? 6.730 -5.011 -19.121 1.00 96.62 96 SER A N 1
ATOM 776 C CA . SER A 1 96 ? 6.560 -3.657 -18.594 1.00 96.62 96 SER A CA 1
ATOM 777 C C . SER A 1 96 ? 5.643 -3.719 -17.365 1.00 96.62 96 SER A C 1
ATOM 779 O O . SER A 1 96 ? 4.794 -4.613 -17.312 1.00 96.62 96 SER A O 1
ATOM 781 N N . LEU A 1 97 ? 5.773 -2.817 -16.382 1.00 96.75 97 LEU A N 1
ATOM 782 C CA . LEU A 1 97 ? 4.926 -2.887 -15.173 1.00 96.75 97 LEU A CA 1
ATOM 783 C C . LEU A 1 97 ? 3.426 -2.822 -15.498 1.00 96.75 97 LEU A C 1
ATOM 785 O O . LEU A 1 97 ? 2.622 -3.450 -14.819 1.00 96.75 97 LEU A O 1
ATOM 789 N N . ASN A 1 98 ? 3.040 -2.095 -16.550 1.00 97.62 98 ASN A N 1
ATOM 790 C CA . ASN A 1 98 ? 1.651 -1.996 -17.004 1.00 97.62 98 ASN A CA 1
ATOM 791 C C . ASN A 1 98 ? 1.238 -3.093 -17.998 1.00 97.62 98 ASN A C 1
ATOM 793 O O . ASN A 1 98 ? 0.313 -2.887 -18.790 1.00 97.62 98 ASN A O 1
ATOM 797 N N . ASP A 1 99 ? 1.925 -4.238 -18.001 1.00 96.75 99 ASP A N 1
ATOM 798 C CA . ASP A 1 99 ? 1.471 -5.419 -18.731 1.00 96.75 99 ASP A CA 1
ATOM 799 C C . ASP A 1 99 ? 0.078 -5.838 -18.230 1.00 96.75 99 ASP A C 1
ATOM 801 O O . ASP A 1 99 ? -0.200 -5.881 -17.029 1.00 96.75 99 ASP A O 1
ATOM 805 N N . THR A 1 100 ? -0.812 -6.175 -19.163 1.00 97.06 100 THR A N 1
ATOM 806 C CA . THR A 1 100 ? -2.184 -6.593 -18.869 1.00 97.06 100 THR A CA 1
ATOM 807 C C . THR A 1 100 ? -2.247 -7.817 -17.949 1.00 97.06 100 THR A C 1
ATOM 809 O O . THR A 1 100 ? -3.203 -7.942 -17.183 1.00 97.06 100 THR A O 1
ATOM 812 N N . ASN A 1 101 ? -1.251 -8.709 -17.973 1.00 97.12 101 ASN A N 1
ATOM 813 C CA . ASN A 1 101 ? -1.194 -9.846 -17.048 1.00 97.12 101 ASN A CA 1
ATOM 814 C C . ASN A 1 101 ? -0.947 -9.400 -15.601 1.00 97.12 101 ASN A C 1
ATOM 816 O O . ASN A 1 101 ? -1.631 -9.890 -14.701 1.00 97.12 101 ASN A O 1
ATOM 820 N N . ILE A 1 102 ? -0.040 -8.440 -15.387 1.00 98.44 102 ILE A N 1
ATOM 821 C CA . ILE A 1 102 ? 0.223 -7.837 -14.071 1.00 98.44 102 ILE A CA 1
ATOM 822 C C . ILE A 1 102 ? -1.009 -7.073 -13.601 1.00 98.44 102 ILE A C 1
ATOM 824 O O . ILE A 1 102 ? -1.493 -7.296 -12.495 1.00 98.44 102 ILE A O 1
ATOM 828 N N . GLU A 1 103 ? -1.586 -6.251 -14.475 1.00 98.38 103 GLU A N 1
ATOM 829 C CA . GLU A 1 103 ? -2.797 -5.487 -14.183 1.00 98.38 103 GLU A CA 1
ATOM 830 C C . GLU A 1 103 ? -3.970 -6.389 -13.772 1.00 98.38 103 GLU A C 1
ATOM 832 O O . GLU A 1 103 ? -4.646 -6.134 -12.777 1.00 98.38 103 GLU A O 1
ATOM 837 N N . ASN A 1 104 ? -4.225 -7.464 -14.520 1.00 98.50 104 ASN A N 1
ATOM 838 C CA . ASN A 1 104 ? -5.314 -8.387 -14.215 1.00 98.50 104 ASN A CA 1
ATOM 839 C C . ASN A 1 104 ? -5.062 -9.171 -12.925 1.00 98.50 104 ASN A C 1
ATOM 841 O O . ASN A 1 104 ? -6.003 -9.383 -12.162 1.00 98.50 104 ASN A O 1
ATOM 845 N N . ALA A 1 105 ? -3.828 -9.617 -12.688 1.00 98.69 105 ALA A N 1
ATOM 846 C CA . ALA A 1 105 ? -3.484 -10.349 -11.478 1.00 98.69 105 ALA A CA 1
ATOM 847 C C . ALA A 1 105 ? -3.584 -9.456 -10.236 1.00 98.69 105 ALA A C 1
ATOM 849 O O . ALA A 1 105 ? -4.222 -9.842 -9.258 1.00 98.69 105 ALA A O 1
ATOM 850 N N . TYR A 1 106 ? -3.052 -8.234 -10.306 1.00 98.88 106 TYR A N 1
ATOM 851 C CA . TYR A 1 106 ? -3.114 -7.294 -9.194 1.00 98.88 106 TYR A CA 1
ATOM 852 C C . TYR A 1 106 ? -4.544 -6.834 -8.909 1.00 98.88 106 TYR A C 1
ATOM 854 O O . TYR A 1 106 ? -4.958 -6.776 -7.754 1.00 98.88 106 TYR A O 1
ATOM 862 N N . PHE A 1 107 ? -5.350 -6.602 -9.952 1.00 98.88 107 PHE A N 1
ATOM 863 C CA . PHE A 1 107 ? -6.771 -6.315 -9.767 1.00 98.88 107 PHE A CA 1
ATOM 864 C C . PHE A 1 107 ? -7.495 -7.454 -9.036 1.00 98.88 107 PHE A C 1
ATOM 866 O O . PHE A 1 107 ? -8.237 -7.169 -8.106 1.00 98.88 107 PHE A O 1
ATOM 873 N N . LYS A 1 108 ? -7.263 -8.728 -9.394 1.00 98.81 108 LYS A N 1
ATOM 874 C CA . LYS A 1 108 ? -7.862 -9.874 -8.675 1.00 98.81 108 LYS A CA 1
ATOM 875 C C . LYS A 1 108 ? -7.422 -9.942 -7.218 1.00 98.81 108 LYS A C 1
ATOM 877 O O . LYS A 1 108 ? -8.227 -10.286 -6.360 1.00 98.81 108 LYS A O 1
ATOM 882 N N . HIS A 1 109 ? -6.160 -9.618 -6.947 1.00 98.88 109 HIS A N 1
ATOM 883 C CA . HIS A 1 109 ? -5.646 -9.571 -5.587 1.00 98.88 109 HIS A CA 1
ATOM 884 C C . HIS A 1 109 ? -6.373 -8.509 -4.753 1.00 98.88 109 HIS A C 1
ATOM 886 O O . HIS A 1 109 ? -6.913 -8.827 -3.694 1.00 98.88 109 HIS A O 1
ATOM 892 N N . LEU A 1 110 ? -6.474 -7.278 -5.267 1.00 98.88 110 LEU A N 1
ATOM 893 C CA . LEU A 1 110 ? -7.227 -6.205 -4.615 1.00 98.88 110 LEU A CA 1
ATOM 894 C C . LEU A 1 110 ? -8.714 -6.553 -4.481 1.00 98.88 110 LEU A C 1
ATOM 896 O O . LEU A 1 110 ? -9.279 -6.354 -3.415 1.00 98.88 110 LEU A O 1
ATOM 900 N N . ASP A 1 111 ? -9.337 -7.112 -5.519 1.00 98.88 111 ASP A N 1
ATOM 901 C CA . ASP A 1 111 ? -10.741 -7.543 -5.521 1.00 98.88 111 ASP A CA 1
ATOM 902 C C . ASP A 1 111 ? -11.023 -8.575 -4.418 1.00 98.88 111 ASP A C 1
ATOM 904 O O . ASP A 1 111 ? -11.968 -8.425 -3.642 1.00 98.88 111 ASP A O 1
ATOM 908 N N . PHE A 1 112 ? -10.144 -9.572 -4.275 1.00 98.81 112 PHE A N 1
ATOM 909 C CA . PHE A 1 112 ? -10.214 -10.560 -3.202 1.00 98.81 112 PHE A CA 1
ATOM 910 C C . PHE A 1 112 ? -10.088 -9.912 -1.820 1.00 98.81 112 PHE A C 1
ATOM 912 O O . PHE A 1 112 ? -10.898 -10.188 -0.935 1.00 98.81 112 PHE A O 1
ATOM 919 N N . LEU A 1 113 ? -9.105 -9.030 -1.626 1.00 98.81 113 LEU A N 1
ATOM 920 C CA . LEU A 1 113 ? -8.899 -8.351 -0.347 1.00 98.81 113 LEU A CA 1
ATOM 921 C C . LEU A 1 113 ? -10.064 -7.412 -0.003 1.00 98.81 113 LEU A C 1
ATOM 923 O O . LEU A 1 113 ? -10.531 -7.421 1.132 1.00 98.81 113 LEU A O 1
ATOM 927 N N . ILE A 1 114 ? -10.600 -6.666 -0.973 1.00 98.75 114 ILE A N 1
ATOM 928 C CA . ILE A 1 114 ? -11.793 -5.825 -0.798 1.00 98.75 114 ILE A CA 1
ATOM 929 C C . ILE A 1 114 ? -12.992 -6.687 -0.404 1.00 98.75 114 ILE A C 1
ATOM 931 O O . ILE A 1 114 ? -13.708 -6.337 0.530 1.00 98.75 114 ILE A O 1
ATOM 935 N N . PHE A 1 115 ? -13.200 -7.830 -1.061 1.00 98.50 115 PHE A N 1
ATOM 936 C CA . PHE A 1 115 ? -14.283 -8.749 -0.715 1.00 98.50 115 PHE A CA 1
ATOM 937 C C . PHE A 1 115 ? -14.151 -9.288 0.718 1.00 98.50 115 PHE A C 1
ATOM 939 O O . PHE A 1 115 ? -15.139 -9.354 1.450 1.00 98.50 115 PHE A O 1
ATOM 946 N N . LYS A 1 116 ? -12.935 -9.653 1.135 1.00 98.25 116 LYS A N 1
ATOM 947 C CA . LYS A 1 116 ? -12.660 -10.221 2.462 1.00 98.25 116 LYS A CA 1
ATOM 948 C C . LYS A 1 116 ? -12.749 -9.185 3.583 1.00 98.25 116 LYS A C 1
ATOM 950 O O . LYS A 1 116 ? -13.378 -9.434 4.611 1.00 98.25 116 LYS A O 1
ATOM 955 N N . PHE A 1 117 ? -12.145 -8.018 3.379 1.00 98.06 117 PHE A N 1
ATOM 956 C CA . PHE A 1 117 ? -12.031 -6.971 4.392 1.00 98.06 117 PHE A CA 1
ATOM 957 C C . PHE A 1 117 ? -13.106 -5.898 4.310 1.00 98.06 117 PHE A C 1
ATOM 959 O O . PHE A 1 117 ? -13.194 -5.125 5.248 1.00 98.06 117 PHE A O 1
ATOM 966 N N . ASN A 1 118 ? -13.900 -5.793 3.242 1.00 97.31 118 ASN A N 1
ATOM 967 C CA . ASN A 1 118 ? -14.907 -4.739 3.049 1.00 97.31 118 ASN A CA 1
ATOM 968 C C . ASN A 1 118 ? -14.477 -3.369 3.638 1.00 97.31 118 ASN A C 1
ATOM 970 O O . ASN A 1 118 ? -15.089 -2.924 4.619 1.00 97.31 118 ASN A O 1
ATOM 974 N N . PRO A 1 119 ? -13.360 -2.780 3.161 1.00 98.06 119 PRO A N 1
ATOM 975 C CA . PRO A 1 119 ? -12.781 -1.586 3.764 1.00 98.06 119 PRO A CA 1
ATOM 976 C C . PRO A 1 119 ? -13.593 -0.331 3.438 1.00 98.06 119 PRO A C 1
ATOM 978 O O . PRO A 1 119 ? -14.305 -0.274 2.436 1.00 98.06 119 PRO A O 1
ATOM 981 N N . ASP A 1 120 ? -13.436 0.704 4.260 1.00 98.06 120 ASP A N 1
ATOM 982 C CA . ASP A 1 120 ? -14.021 2.024 4.007 1.00 98.06 120 ASP A CA 1
ATOM 983 C C . ASP A 1 120 ? -13.111 2.908 3.151 1.00 98.06 120 ASP A C 1
ATOM 985 O O . ASP A 1 120 ? -13.606 3.795 2.463 1.00 98.06 120 ASP A O 1
ATOM 989 N N . TYR A 1 121 ? -11.800 2.660 3.188 1.00 98.25 121 TYR A N 1
ATOM 990 C CA . TYR A 1 121 ? -10.774 3.354 2.410 1.00 98.25 121 TYR A CA 1
ATOM 991 C C . TYR A 1 121 ? -9.718 2.350 1.946 1.00 98.25 121 TYR A C 1
ATOM 993 O O . TYR A 1 121 ? -9.347 1.450 2.704 1.00 98.25 121 TYR A O 1
ATOM 1001 N N . LEU A 1 122 ? -9.202 2.516 0.727 1.00 98.62 122 LEU A N 1
ATOM 1002 C CA . LEU A 1 122 ? -8.192 1.618 0.168 1.00 98.62 122 LEU A CA 1
ATOM 1003 C C . LEU A 1 122 ? -6.952 2.387 -0.295 1.00 98.62 122 LEU A C 1
ATOM 1005 O O . LEU A 1 122 ? -7.036 3.253 -1.166 1.00 98.62 122 LEU A O 1
ATOM 1009 N N . VAL A 1 123 ? -5.796 2.025 0.257 1.00 98.50 123 VAL A N 1
ATOM 1010 C CA . VAL A 1 123 ? -4.479 2.408 -0.260 1.00 98.50 123 VAL A CA 1
ATOM 1011 C C . VAL A 1 123 ? -3.992 1.276 -1.167 1.00 98.50 123 VAL A C 1
ATOM 1013 O O . VAL A 1 123 ? -3.668 0.193 -0.686 1.00 98.50 123 VAL A O 1
ATOM 1016 N N . ILE A 1 124 ? -3.986 1.504 -2.483 1.00 98.38 124 ILE A N 1
ATOM 1017 C CA . ILE A 1 124 ? -3.752 0.460 -3.502 1.00 98.38 124 ILE A CA 1
ATOM 1018 C C . ILE A 1 124 ? -2.273 0.199 -3.802 1.00 98.38 124 ILE A C 1
ATOM 1020 O O . ILE A 1 124 ? -1.976 -0.698 -4.581 1.00 98.38 124 ILE A O 1
ATOM 1024 N N . ALA A 1 125 ? -1.363 1.008 -3.268 1.00 98.06 125 ALA A N 1
ATOM 1025 C CA . ALA A 1 125 ? 0.078 0.798 -3.324 1.00 98.06 125 ALA A CA 1
ATOM 1026 C C . ALA A 1 125 ? 0.745 1.666 -2.254 1.00 98.06 125 ALA A C 1
ATOM 1028 O O . ALA A 1 125 ? 0.281 2.776 -1.968 1.00 98.06 125 ALA A O 1
ATOM 1029 N N . MET A 1 126 ? 1.831 1.169 -1.667 1.00 95.50 126 MET A N 1
ATOM 1030 C CA . MET A 1 126 ? 2.527 1.837 -0.573 1.00 95.50 126 MET A CA 1
ATOM 1031 C C . MET A 1 126 ? 3.851 2.452 -1.039 1.00 95.50 126 MET A C 1
ATOM 1033 O O . MET A 1 126 ? 4.588 1.840 -1.808 1.00 95.50 126 MET A O 1
ATOM 1037 N N . GLU A 1 127 ? 4.142 3.657 -0.545 1.00 94.88 127 GLU A N 1
ATOM 1038 C CA . GLU A 1 127 ? 5.439 4.345 -0.641 1.00 94.88 127 GLU A CA 1
ATOM 1039 C C . GLU A 1 127 ? 5.944 4.529 -2.079 1.00 94.88 127 GLU A C 1
ATOM 1041 O O . GLU A 1 127 ? 7.107 4.332 -2.415 1.00 94.88 127 GLU A O 1
ATOM 1046 N N . VAL A 1 128 ? 5.041 4.924 -2.967 1.00 97.12 128 VAL A N 1
ATOM 1047 C CA . VAL A 1 128 ? 5.224 4.791 -4.420 1.00 97.12 128 VAL A CA 1
ATOM 1048 C C . VAL A 1 128 ? 6.260 5.762 -4.991 1.00 97.12 128 VAL A C 1
ATOM 1050 O O . VAL A 1 128 ? 6.815 5.536 -6.067 1.00 97.12 128 VAL A O 1
ATOM 1053 N N . ASN A 1 129 ? 6.567 6.839 -4.265 1.00 95.56 129 ASN A N 1
ATOM 1054 C CA . ASN A 1 129 ? 7.644 7.766 -4.608 1.00 95.56 129 ASN A CA 1
ATOM 1055 C C . ASN A 1 129 ? 9.031 7.108 -4.508 1.00 95.56 129 ASN A C 1
ATOM 1057 O O . ASN A 1 129 ? 9.943 7.522 -5.226 1.00 95.56 129 ASN A O 1
ATOM 1061 N N . GLU A 1 130 ? 9.181 6.055 -3.706 1.00 96.19 130 GLU A N 1
ATOM 1062 C CA . GLU A 1 130 ? 10.422 5.280 -3.628 1.00 96.19 130 GLU A CA 1
ATOM 1063 C C . GLU A 1 130 ? 10.712 4.540 -4.941 1.00 96.19 130 GLU A C 1
ATOM 1065 O O . GLU A 1 130 ? 11.858 4.481 -5.379 1.00 96.19 130 GLU A O 1
ATOM 1070 N N . LEU A 1 131 ? 9.681 4.102 -5.678 1.00 97.88 131 LEU A N 1
ATOM 1071 C CA . LEU A 1 131 ? 9.872 3.530 -7.016 1.00 97.88 131 LEU A CA 1
ATOM 1072 C C . LEU A 1 131 ? 10.484 4.540 -7.981 1.00 97.88 131 LEU A C 1
ATOM 1074 O O . LEU A 1 131 ? 11.356 4.198 -8.784 1.00 97.88 131 LEU A O 1
ATOM 1078 N N . LYS A 1 132 ? 10.056 5.805 -7.908 1.00 96.31 132 LYS A N 1
ATOM 1079 C CA . LYS A 1 132 ? 10.651 6.867 -8.723 1.00 96.31 132 LYS A CA 1
ATOM 1080 C C . LYS A 1 132 ? 12.118 7.091 -8.354 1.00 96.31 132 LYS A C 1
ATOM 1082 O O . LYS A 1 132 ? 12.915 7.369 -9.255 1.00 96.31 132 LYS A O 1
ATOM 1087 N N . LEU A 1 133 ? 12.455 6.972 -7.071 1.00 95.19 133 LEU A N 1
ATOM 1088 C CA . LEU A 1 133 ? 13.810 7.133 -6.555 1.00 95.19 133 LEU A CA 1
ATOM 1089 C C . LEU A 1 133 ? 14.721 5.976 -6.993 1.00 95.19 133 LEU A C 1
ATOM 1091 O O . LEU A 1 133 ? 15.749 6.207 -7.627 1.00 95.19 133 LEU A O 1
ATOM 1095 N N . HIS A 1 134 ? 14.320 4.736 -6.721 1.00 95.88 134 HIS A N 1
ATOM 1096 C CA . HIS A 1 134 ? 15.159 3.548 -6.899 1.00 95.88 134 HIS A CA 1
ATOM 1097 C C . HIS A 1 134 ? 15.097 2.957 -8.307 1.00 95.88 134 HIS A C 1
ATOM 1099 O O . HIS A 1 134 ? 16.017 2.268 -8.745 1.00 95.88 134 HIS A O 1
ATOM 1105 N N . SER A 1 135 ? 14.014 3.197 -9.044 1.00 96.69 135 SER A N 1
ATOM 1106 C CA . SER A 1 135 ? 13.785 2.624 -10.374 1.00 96.69 135 SER A CA 1
ATOM 1107 C C . SER A 1 135 ? 13.000 3.579 -11.267 1.00 96.69 135 SER A C 1
ATOM 1109 O O . SER A 1 135 ? 12.015 3.219 -11.909 1.00 96.69 135 SER A O 1
ATOM 1111 N N . GLY A 1 136 ? 13.481 4.821 -11.374 1.00 94.88 136 GLY A N 1
ATOM 1112 C CA . GLY A 1 136 ? 12.788 5.898 -12.084 1.00 94.88 136 GLY A CA 1
ATOM 1113 C C . GLY A 1 136 ? 12.452 5.638 -13.559 1.00 94.88 136 GLY A C 1
ATOM 1114 O O . GLY A 1 136 ? 11.580 6.327 -14.092 1.00 94.88 136 GLY A O 1
ATOM 1115 N N . ALA A 1 137 ? 13.088 4.653 -14.205 1.00 96.75 137 ALA A N 1
ATOM 1116 C CA . ALA A 1 137 ? 12.728 4.182 -15.546 1.00 96.75 137 ALA A CA 1
ATOM 1117 C C . ALA A 1 137 ? 11.349 3.491 -15.588 1.00 96.75 137 ALA A C 1
ATOM 1119 O O . ALA A 1 137 ? 10.643 3.604 -16.586 1.00 96.75 137 ALA A O 1
ATOM 1120 N N . LYS A 1 138 ? 10.941 2.842 -14.491 1.00 97.94 138 LYS A N 1
ATOM 1121 C CA . LYS A 1 138 ? 9.653 2.149 -14.349 1.00 97.94 138 LYS A CA 1
ATOM 1122 C C . LYS A 1 138 ? 8.493 3.087 -13.998 1.00 97.94 138 LYS A C 1
ATOM 1124 O O . LYS A 1 138 ? 7.335 2.705 -14.111 1.00 97.94 138 LYS A O 1
ATOM 1129 N N . TRP A 1 139 ? 8.772 4.331 -13.597 1.00 98.00 139 TRP A N 1
ATOM 1130 C CA . TRP A 1 139 ? 7.749 5.258 -13.095 1.00 98.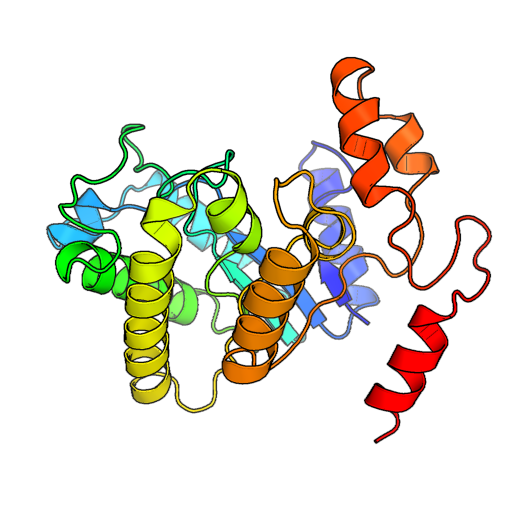00 139 TRP A CA 1
ATOM 1131 C C . TRP A 1 139 ? 6.628 5.552 -14.100 1.00 98.00 139 TRP A C 1
ATOM 1133 O O . TRP A 1 139 ? 5.457 5.620 -13.737 1.00 98.00 139 TRP A O 1
ATOM 1143 N N . THR A 1 140 ? 6.962 5.711 -15.381 1.00 98.44 140 THR A N 1
ATOM 1144 C CA . THR A 1 140 ? 5.944 5.943 -16.416 1.00 98.44 140 THR A CA 1
ATOM 1145 C C . THR A 1 140 ? 5.009 4.742 -16.556 1.00 98.44 140 THR A C 1
ATOM 1147 O O . THR A 1 140 ? 3.799 4.923 -16.666 1.00 98.44 140 THR A O 1
ATOM 1150 N N . GLU A 1 141 ? 5.560 3.531 -16.506 1.00 98.56 141 GLU A N 1
ATOM 1151 C CA . GLU A 1 141 ? 4.808 2.275 -16.578 1.00 98.56 141 GLU A CA 1
ATOM 1152 C C . GLU A 1 141 ? 3.923 2.107 -15.341 1.00 98.56 141 GLU A C 1
ATOM 1154 O O . GLU A 1 141 ? 2.734 1.826 -15.454 1.00 98.56 141 GLU A O 1
ATOM 1159 N N . TYR A 1 142 ? 4.463 2.396 -14.158 1.00 98.69 142 TYR A N 1
ATOM 1160 C CA . TYR A 1 142 ? 3.717 2.400 -12.904 1.00 98.69 142 TYR A CA 1
ATOM 1161 C C . TYR A 1 142 ? 2.474 3.301 -12.962 1.00 98.69 142 TYR A C 1
ATOM 1163 O O . TYR A 1 142 ? 1.369 2.860 -12.643 1.00 98.69 142 TYR A O 1
ATOM 1171 N N . LYS A 1 143 ? 2.619 4.546 -13.438 1.00 98.62 143 LYS A N 1
ATOM 1172 C CA . LYS A 1 143 ? 1.483 5.475 -13.562 1.00 98.62 143 LYS A CA 1
ATOM 1173 C C . LYS A 1 143 ? 0.396 4.943 -14.499 1.00 98.62 143 LYS A C 1
ATOM 1175 O O . LYS A 1 143 ? -0.787 5.148 -14.231 1.00 98.62 143 LYS A O 1
ATOM 1180 N N . LEU A 1 144 ? 0.780 4.264 -15.584 1.00 98.62 144 LEU A N 1
ATOM 1181 C CA . LEU A 1 144 ? -0.166 3.626 -16.503 1.00 98.62 144 LEU A CA 1
ATOM 1182 C C . LEU A 1 144 ? -0.882 2.445 -15.837 1.00 98.62 144 LEU A C 1
ATOM 1184 O O . LEU A 1 144 ? -2.107 2.363 -15.919 1.00 98.62 144 LEU A O 1
ATOM 1188 N N . LEU A 1 145 ? -0.140 1.586 -15.131 1.00 98.75 145 LEU A N 1
ATOM 1189 C CA . LEU A 1 145 ? -0.696 0.466 -14.370 1.00 98.75 145 LEU A CA 1
ATOM 1190 C C . LEU A 1 145 ? -1.733 0.965 -13.353 1.00 98.75 145 LEU A C 1
ATOM 1192 O O . LEU A 1 145 ? -2.885 0.533 -13.391 1.00 98.75 145 LEU A O 1
ATOM 1196 N N . MET A 1 146 ? -1.362 1.914 -12.488 1.00 98.69 146 MET A N 1
ATOM 1197 C CA . MET A 1 146 ? -2.266 2.448 -11.462 1.00 98.69 146 MET A CA 1
ATOM 1198 C C . MET A 1 146 ? -3.477 3.15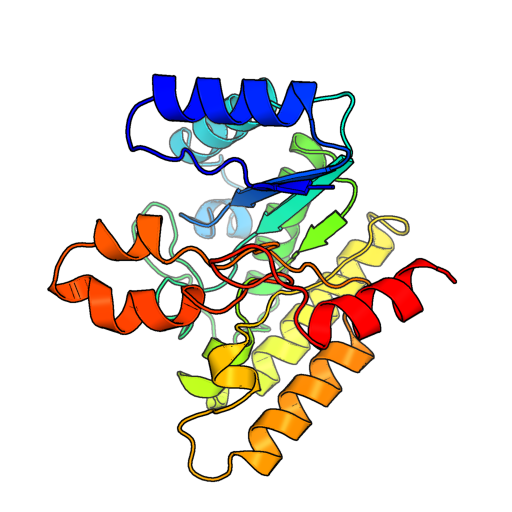7 -12.063 1.00 98.69 146 MET A C 1
ATOM 1200 O O . MET A 1 146 ? -4.578 3.052 -11.523 1.00 98.69 146 MET A O 1
ATOM 1204 N N . ASN A 1 147 ? -3.316 3.830 -13.207 1.00 98.62 147 ASN A N 1
ATOM 1205 C CA . ASN A 1 147 ? -4.445 4.430 -13.907 1.00 98.62 147 ASN A CA 1
ATOM 1206 C C . ASN A 1 147 ? -5.479 3.392 -14.346 1.00 98.62 147 ASN A C 1
ATOM 1208 O O . ASN A 1 147 ? -6.679 3.582 -14.135 1.00 98.62 147 ASN A O 1
ATOM 1212 N N . ASN A 1 148 ? -5.019 2.272 -14.896 1.00 98.56 148 ASN A N 1
ATOM 1213 C CA . ASN A 1 148 ? -5.908 1.196 -15.311 1.00 98.56 148 ASN A CA 1
ATOM 1214 C C . ASN A 1 148 ? -6.553 0.497 -14.104 1.00 98.56 148 ASN A C 1
ATOM 1216 O O . ASN A 1 148 ? -7.761 0.250 -14.115 1.00 98.56 148 ASN A O 1
ATOM 1220 N N . ILE A 1 149 ? -5.783 0.243 -13.039 1.00 98.75 149 ILE A N 1
ATOM 1221 C CA . ILE A 1 149 ? -6.283 -0.351 -11.789 1.00 98.75 149 ILE A CA 1
ATOM 1222 C C . ILE A 1 149 ? -7.363 0.528 -11.153 1.00 98.75 149 ILE A C 1
ATOM 1224 O O . ILE A 1 149 ? -8.456 0.032 -10.881 1.00 98.75 149 ILE A O 1
ATOM 1228 N N . ARG A 1 150 ? -7.121 1.836 -10.986 1.00 98.56 150 ARG A N 1
ATOM 1229 C CA . ARG A 1 150 ? -8.130 2.781 -10.475 1.00 98.56 150 ARG A CA 1
ATOM 1230 C C . ARG A 1 150 ? -9.378 2.796 -11.353 1.00 98.56 150 ARG A C 1
ATOM 1232 O O . ARG A 1 150 ? -10.483 2.761 -10.822 1.00 98.56 150 ARG A O 1
ATOM 1239 N N . GLY A 1 151 ? -9.221 2.772 -12.678 1.00 98.38 151 GLY A N 1
ATOM 1240 C CA . GLY A 1 151 ? -10.344 2.670 -13.613 1.00 98.38 151 GLY A CA 1
ATOM 1241 C C . GLY A 1 151 ? -11.203 1.422 -13.377 1.00 98.38 151 GLY A C 1
ATOM 1242 O O . GLY A 1 151 ? -12.423 1.527 -13.252 1.00 98.38 151 GLY A O 1
ATOM 1243 N N . LYS A 1 152 ? -10.577 0.245 -13.250 1.00 98.62 152 LYS A N 1
ATOM 1244 C CA . LYS A 1 152 ? -11.277 -1.018 -12.958 1.00 98.62 152 LYS A CA 1
ATOM 1245 C C . LYS A 1 152 ? -11.946 -1.006 -11.583 1.00 98.62 152 LYS A C 1
ATOM 1247 O 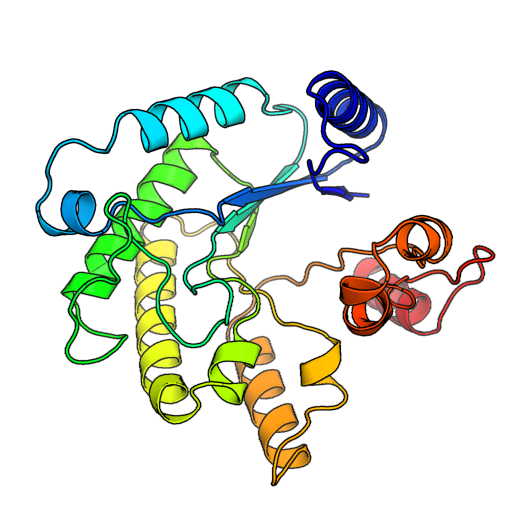O . LYS A 1 152 ? -13.113 -1.381 -11.471 1.00 98.62 152 LYS A O 1
ATOM 1252 N N . LEU A 1 153 ? -11.241 -0.533 -10.556 1.00 98.69 153 LEU A N 1
ATOM 1253 C CA . LEU A 1 153 ? -11.769 -0.440 -9.196 1.00 98.69 153 LEU A CA 1
ATOM 1254 C C . LEU A 1 153 ? -12.946 0.526 -9.107 1.00 98.69 153 LEU A C 1
ATOM 1256 O O . LEU A 1 153 ? -13.924 0.194 -8.458 1.00 98.69 153 LEU A O 1
ATOM 1260 N N . LYS A 1 154 ? -12.929 1.670 -9.797 1.00 98.25 154 LYS A N 1
ATOM 1261 C CA . LYS A 1 154 ? -14.074 2.596 -9.801 1.00 98.25 154 LYS A CA 1
ATOM 1262 C C . LYS A 1 154 ? -15.296 2.060 -10.541 1.00 98.25 154 LYS A C 1
ATOM 1264 O O . LYS A 1 154 ? -16.409 2.479 -10.240 1.00 98.25 154 LYS A O 1
ATOM 1269 N N . ILE A 1 155 ? -15.115 1.122 -11.469 1.00 98.50 155 ILE A N 1
ATOM 1270 C CA . ILE A 1 155 ? -16.237 0.407 -12.091 1.00 98.50 155 ILE A CA 1
ATOM 1271 C C . ILE A 1 155 ? -16.829 -0.617 -11.112 1.00 98.50 155 ILE A C 1
ATOM 1273 O O . ILE A 1 155 ? -18.048 -0.685 -10.974 1.00 98.50 155 ILE A O 1
ATOM 1277 N N . ALA A 1 156 ? -15.987 -1.404 -10.436 1.00 98.38 156 ALA A N 1
ATOM 1278 C CA . ALA A 1 156 ? -16.430 -2.462 -9.522 1.00 98.38 156 ALA A CA 1
ATOM 1279 C C . ALA A 1 156 ? -16.918 -1.931 -8.157 1.00 98.38 156 ALA A C 1
ATOM 1281 O O . ALA A 1 156 ? -17.897 -2.428 -7.603 1.00 98.38 156 ALA A O 1
ATOM 1282 N N . TYR A 1 157 ? -16.267 -0.885 -7.649 1.00 98.44 157 TYR A N 1
ATOM 1283 C CA . TYR A 1 157 ? -16.408 -0.308 -6.311 1.00 98.44 157 TYR A CA 1
ATOM 1284 C C . TYR A 1 157 ? -16.500 1.228 -6.389 1.00 98.44 157 TYR A C 1
ATOM 1286 O O . TYR A 1 157 ? -15.621 1.939 -5.897 1.00 98.44 157 TYR A O 1
ATOM 1294 N N . PRO A 1 158 ? -17.560 1.787 -7.002 1.00 97.88 158 PRO A N 1
ATOM 1295 C CA . PRO A 1 158 ? -17.638 3.218 -7.323 1.00 97.88 158 PRO A CA 1
ATOM 1296 C C . PRO A 1 158 ? -17.539 4.145 -6.106 1.00 97.88 158 PRO A C 1
ATOM 1298 O O . PRO A 1 158 ? -17.058 5.270 -6.230 1.00 97.88 158 PRO A O 1
ATOM 1301 N N . ASN A 1 159 ? -17.962 3.666 -4.933 1.00 97.38 159 ASN A N 1
ATOM 1302 C CA . ASN A 1 159 ? -17.981 4.445 -3.696 1.00 97.38 159 ASN A CA 1
ATOM 1303 C C . ASN A 1 159 ? -16.757 4.214 -2.801 1.00 97.38 159 ASN A C 1
ATOM 1305 O O . ASN A 1 159 ? -16.666 4.871 -1.770 1.00 97.38 159 ASN A O 1
ATOM 1309 N N . LEU A 1 160 ? -15.853 3.290 -3.150 1.00 98.44 160 LEU A N 1
ATOM 1310 C CA . LEU A 1 160 ? -14.648 3.038 -2.361 1.00 98.44 160 LEU A CA 1
ATOM 1311 C C . LEU A 1 160 ? -13.616 4.135 -2.670 1.00 98.44 160 LEU A C 1
ATOM 1313 O O . LEU A 1 160 ? -13.178 4.227 -3.825 1.00 98.44 160 LEU A O 1
ATOM 1317 N N . PRO A 1 161 ? -13.236 4.989 -1.703 1.00 98.25 161 PRO A N 1
ATOM 1318 C CA . PRO A 1 161 ? -12.186 5.979 -1.893 1.00 98.25 161 PRO A CA 1
ATOM 1319 C C . PRO A 1 161 ? -10.835 5.285 -2.053 1.00 98.25 161 PRO A C 1
ATOM 1321 O O . PRO A 1 161 ? -10.491 4.392 -1.271 1.00 98.25 161 PRO A O 1
ATOM 1324 N N . LEU A 1 162 ? -10.075 5.708 -3.060 1.00 98.31 162 LEU A N 1
ATOM 1325 C CA . LEU A 1 162 ? -8.777 5.146 -3.406 1.00 98.31 162 LEU A CA 1
ATOM 1326 C C . LEU A 1 162 ? -7.666 6.163 -3.142 1.00 98.31 162 LEU A C 1
ATOM 1328 O O . LEU A 1 162 ? -7.805 7.364 -3.387 1.00 98.31 162 LEU A O 1
ATOM 1332 N N . SER A 1 163 ? -6.537 5.667 -2.662 1.00 97.94 163 SER A N 1
ATOM 1333 C CA . SER A 1 163 ? -5.303 6.431 -2.537 1.00 97.94 163 SER A CA 1
ATOM 1334 C C . SER A 1 163 ? -4.104 5.513 -2.752 1.00 97.94 163 SER A C 1
ATOM 1336 O O . SER A 1 163 ? -4.244 4.301 -2.899 1.00 97.94 163 SER A O 1
ATOM 1338 N N . GLU A 1 164 ? -2.920 6.093 -2.769 1.00 97.19 164 GLU A N 1
ATOM 1339 C CA . GLU A 1 164 ? -1.637 5.401 -2.677 1.00 97.19 164 GLU A CA 1
ATOM 1340 C C . GLU A 1 164 ? -0.858 6.095 -1.542 1.00 97.19 164 GLU A C 1
ATOM 1342 O O . GLU A 1 164 ? -1.221 7.197 -1.125 1.00 97.19 164 GLU A O 1
ATOM 1347 N N . SER A 1 165 ? 0.184 5.487 -0.976 1.00 94.75 165 SER A N 1
ATOM 1348 C CA . SER A 1 165 ? 0.999 6.171 0.041 1.00 94.75 165 SER A CA 1
ATOM 1349 C C . SER A 1 165 ? 2.329 6.648 -0.528 1.00 94.75 165 SER A C 1
ATOM 1351 O O . SER A 1 165 ? 2.809 6.161 -1.550 1.00 94.75 165 SER A O 1
ATOM 1353 N N . ILE A 1 166 ? 2.912 7.649 0.124 1.00 92.19 166 ILE A N 1
ATOM 1354 C CA . ILE A 1 166 ? 4.238 8.182 -0.181 1.00 92.19 166 ILE A CA 1
ATOM 1355 C C . ILE A 1 166 ? 5.011 8.362 1.117 1.00 92.19 166 ILE A C 1
ATOM 1357 O O . ILE A 1 166 ? 4.428 8.664 2.160 1.00 92.19 166 ILE A O 1
ATOM 1361 N N . THR A 1 167 ? 6.326 8.218 1.053 1.00 88.12 167 THR A N 1
ATOM 1362 C CA . THR A 1 167 ? 7.188 8.569 2.174 1.00 88.12 167 THR A CA 1
ATOM 1363 C C . THR A 1 167 ? 7.363 10.085 2.233 1.00 88.12 167 THR A C 1
ATOM 1365 O O . THR A 1 167 ? 7.629 10.758 1.233 1.00 88.12 167 THR A O 1
ATOM 1368 N N . LEU A 1 168 ? 7.228 10.656 3.429 1.00 81.81 168 LEU A N 1
ATOM 1369 C CA . LEU A 1 168 ? 7.363 12.101 3.595 1.00 81.81 168 LEU A CA 1
ATOM 1370 C C . LEU A 1 168 ? 8.813 12.572 3.421 1.00 81.81 168 LEU A C 1
ATOM 1372 O O . LEU A 1 168 ? 9.045 13.643 2.869 1.00 81.81 168 LEU A O 1
ATOM 1376 N N . HIS A 1 169 ? 9.790 11.779 3.868 1.00 80.06 169 HIS A N 1
ATOM 1377 C CA . HIS A 1 169 ? 11.199 12.174 3.854 1.00 80.06 169 HIS A CA 1
ATOM 1378 C C . HIS A 1 169 ? 11.735 12.353 2.427 1.00 80.06 169 HIS A C 1
ATOM 1380 O O . HIS A 1 169 ? 12.284 13.410 2.123 1.00 80.06 169 HIS A O 1
ATOM 1386 N N . ASN A 1 170 ? 11.491 11.393 1.528 1.00 83.81 170 ASN A N 1
ATOM 1387 C CA . ASN A 1 170 ? 11.906 11.503 0.129 1.00 83.81 170 ASN A CA 1
ATOM 1388 C C . ASN A 1 170 ? 10.971 12.393 -0.691 1.00 83.81 170 ASN A C 1
ATOM 1390 O O . ASN A 1 170 ? 11.364 12.879 -1.746 1.00 83.81 170 ASN A O 1
ATOM 1394 N N . TRP A 1 171 ? 9.757 12.682 -0.218 1.00 83.69 171 TRP A N 1
ATOM 1395 C CA . TRP A 1 171 ? 8.981 13.770 -0.807 1.00 83.69 171 TRP A CA 1
ATOM 1396 C C . TRP A 1 171 ? 9.530 15.151 -0.420 1.00 83.69 171 TRP A C 1
ATOM 1398 O O . TRP A 1 171 ? 9.556 16.043 -1.257 1.00 83.69 171 TRP A O 1
ATOM 1408 N N . PHE A 1 172 ? 9.991 15.359 0.814 1.00 76.12 172 PHE A N 1
ATOM 1409 C CA . PHE A 1 172 ? 10.446 16.675 1.271 1.00 76.12 172 PHE A CA 1
ATOM 1410 C C . PHE A 1 172 ? 11.911 16.971 0.921 1.00 76.12 172 PHE A C 1
ATOM 1412 O O . PHE A 1 172 ? 12.241 18.094 0.544 1.00 76.12 172 PHE A O 1
ATOM 1419 N N . ASN A 1 173 ? 12.790 15.975 1.039 1.00 82.25 173 ASN A N 1
ATOM 1420 C CA . ASN A 1 173 ? 14.229 16.121 0.835 1.00 82.25 173 ASN A CA 1
ATOM 1421 C C . ASN A 1 173 ? 14.821 14.918 0.068 1.00 82.25 173 ASN A C 1
ATOM 1423 O O . ASN A 1 173 ? 15.611 14.166 0.637 1.00 82.25 173 ASN A O 1
ATOM 1427 N N . PRO A 1 174 ? 14.445 14.712 -1.211 1.00 87.38 174 PRO A N 1
ATOM 1428 C CA . PRO A 1 174 ? 14.954 13.596 -2.002 1.00 87.38 174 PRO A CA 1
ATOM 1429 C C . PRO A 1 174 ? 16.439 13.760 -2.340 1.00 87.38 174 PRO A C 1
ATOM 1431 O O . PRO A 1 174 ? 16.866 14.793 -2.866 1.00 87.38 174 PRO A O 1
ATOM 1434 N N . GLU A 1 175 ? 17.210 12.691 -2.155 1.00 89.81 175 GLU A N 1
ATOM 1435 C CA . GLU A 1 175 ? 18.616 12.612 -2.570 1.00 89.81 175 GLU A CA 1
ATOM 1436 C C . GLU A 1 175 ? 18.746 12.251 -4.063 1.00 89.81 175 GLU A C 1
ATOM 1438 O O . GLU A 1 175 ? 19.191 11.171 -4.447 1.00 89.81 175 GLU A O 1
ATOM 1443 N N . VAL A 1 176 ? 18.336 13.172 -4.941 1.00 91.62 176 VAL A N 1
ATOM 1444 C CA . VAL A 1 176 ? 18.364 13.005 -6.408 1.00 91.62 176 VAL A CA 1
ATOM 1445 C C . VAL A 1 176 ? 19.049 14.176 -7.106 1.00 91.62 176 VAL A C 1
ATOM 1447 O O . VAL A 1 176 ? 19.184 15.263 -6.554 1.00 91.62 176 VAL A O 1
ATOM 1450 N N . ALA A 1 177 ? 19.446 13.983 -8.367 1.00 93.44 177 ALA A N 1
ATOM 1451 C CA . ALA A 1 177 ? 20.140 15.014 -9.146 1.00 93.44 177 ALA A CA 1
ATOM 1452 C C . ALA A 1 177 ? 19.321 16.305 -9.347 1.00 93.44 177 ALA A C 1
ATOM 1454 O O . ALA A 1 177 ? 19.901 17.386 -9.425 1.00 93.44 177 ALA A O 1
ATOM 1455 N N . ASN A 1 178 ? 17.989 16.201 -9.437 1.00 94.75 178 ASN A N 1
ATOM 1456 C CA . ASN A 1 178 ? 17.094 17.356 -9.519 1.00 94.75 178 ASN A CA 1
ATOM 1457 C C . ASN A 1 178 ? 15.920 17.224 -8.527 1.00 94.75 178 ASN A C 1
ATOM 1459 O O . ASN A 1 178 ? 14.855 16.724 -8.903 1.00 94.75 178 ASN A O 1
ATOM 1463 N N . PRO A 1 179 ? 16.108 17.645 -7.260 1.00 92.44 179 PRO A N 1
ATOM 1464 C CA . PRO A 1 179 ? 15.089 17.531 -6.219 1.00 92.44 179 PRO A CA 1
ATOM 1465 C C . PRO A 1 179 ? 13.797 18.269 -6.571 1.00 92.44 179 PRO A C 1
ATOM 1467 O O . PRO A 1 179 ? 12.716 17.723 -6.393 1.00 92.44 179 PRO A O 1
ATOM 1470 N N . THR A 1 180 ? 13.889 19.471 -7.146 1.00 95.00 180 THR A N 1
ATOM 1471 C CA . THR A 1 180 ? 12.712 20.272 -7.515 1.00 95.00 180 THR A CA 1
ATOM 1472 C C . THR A 1 180 ? 11.805 19.535 -8.499 1.00 95.00 180 THR A C 1
ATOM 1474 O O . THR A 1 180 ? 10.593 19.490 -8.290 1.00 95.00 180 THR A O 1
ATOM 1477 N N . ASP A 1 181 ? 12.379 18.916 -9.534 1.00 95.31 181 ASP A N 1
ATOM 1478 C CA . ASP A 1 181 ? 11.609 18.155 -10.525 1.00 95.31 181 ASP A CA 1
ATOM 1479 C C . ASP A 1 181 ? 10.969 16.910 -9.905 1.00 95.31 181 ASP A C 1
ATOM 1481 O O . ASP A 1 181 ? 9.822 16.589 -10.212 1.00 95.31 181 ASP A O 1
ATOM 1485 N N . PHE A 1 182 ? 11.686 16.217 -9.014 1.00 95.06 182 PHE A N 1
ATOM 1486 C CA . PHE A 1 182 ? 11.152 15.056 -8.302 1.00 95.06 182 PHE A CA 1
ATOM 1487 C C . PHE A 1 182 ? 9.953 15.445 -7.432 1.00 95.06 182 PHE A C 1
ATOM 1489 O O . PHE A 1 182 ? 8.884 14.849 -7.553 1.00 95.06 182 PHE A O 1
ATOM 1496 N N . ILE A 1 183 ? 10.103 16.480 -6.601 1.00 92.50 183 ILE A N 1
ATOM 1497 C CA . ILE A 1 183 ? 9.039 16.976 -5.720 1.00 92.50 183 ILE A CA 1
ATOM 1498 C C . ILE A 1 183 ? 7.832 17.410 -6.547 1.00 92.50 183 ILE A C 1
ATOM 1500 O O . ILE A 1 183 ? 6.697 17.082 -6.198 1.00 92.50 183 ILE A O 1
ATOM 1504 N N . PHE A 1 184 ? 8.060 18.124 -7.650 1.00 94.62 184 PHE A N 1
ATOM 1505 C CA . PHE A 1 184 ? 6.991 18.563 -8.539 1.00 94.62 184 PHE A CA 1
ATOM 1506 C C . PHE A 1 184 ? 6.249 17.378 -9.173 1.00 94.62 184 PHE A C 1
ATOM 1508 O O . PHE A 1 184 ? 5.019 17.353 -9.150 1.00 94.62 184 PHE A O 1
ATOM 1515 N N . GLU A 1 185 ? 6.974 16.379 -9.681 1.00 96.38 185 GLU A N 1
ATOM 1516 C CA . GLU A 1 185 ? 6.395 15.172 -10.282 1.00 96.38 185 GLU A CA 1
ATOM 1517 C C . GLU A 1 185 ? 5.539 14.389 -9.276 1.00 96.38 185 GLU A C 1
ATOM 1519 O O . GLU A 1 185 ? 4.391 14.060 -9.582 1.00 96.38 185 GLU A O 1
ATOM 1524 N N . ILE A 1 186 ? 6.057 14.136 -8.068 1.00 95.19 186 ILE A N 1
ATOM 1525 C CA . ILE A 1 186 ? 5.316 13.422 -7.017 1.00 95.19 186 ILE A CA 1
ATOM 1526 C C . ILE A 1 186 ? 4.100 14.233 -6.560 1.00 95.19 186 ILE A C 1
ATOM 1528 O O . ILE A 1 186 ? 2.999 13.691 -6.490 1.00 95.19 186 ILE A O 1
ATOM 1532 N N . SER A 1 187 ? 4.251 15.541 -6.331 1.00 92.94 187 SER A N 1
ATOM 1533 C CA . SER A 1 187 ? 3.133 16.399 -5.904 1.00 92.94 187 SER A CA 1
ATOM 1534 C C . SER A 1 187 ? 2.023 16.444 -6.953 1.00 92.94 187 SER A C 1
ATOM 1536 O O . SER A 1 187 ? 0.841 16.381 -6.618 1.00 92.94 187 SER A O 1
ATOM 1538 N N . ASN A 1 188 ? 2.388 16.541 -8.234 1.00 96.12 188 ASN A N 1
ATOM 1539 C CA . ASN A 1 188 ? 1.422 16.525 -9.325 1.00 96.12 188 ASN A CA 1
ATOM 1540 C C . ASN A 1 188 ? 0.712 15.167 -9.422 1.00 96.12 188 ASN A C 1
ATOM 1542 O O . ASN A 1 188 ? -0.500 15.133 -9.614 1.00 96.12 188 ASN A O 1
ATOM 1546 N N . TYR A 1 189 ? 1.435 14.059 -9.243 1.00 96.25 189 TYR A N 1
ATOM 1547 C CA . TYR A 1 189 ? 0.837 12.726 -9.221 1.00 96.25 189 TYR A CA 1
ATOM 1548 C C . TYR A 1 189 ? -0.179 12.563 -8.081 1.00 96.25 189 TYR A C 1
ATOM 1550 O O . TYR A 1 189 ? -1.316 12.166 -8.337 1.00 96.25 189 TYR A O 1
ATOM 1558 N N . VAL A 1 190 ? 0.192 12.940 -6.854 1.00 92.81 190 VAL A N 1
ATOM 1559 C CA . VAL A 1 190 ? -0.676 12.877 -5.665 1.00 92.81 190 VAL A CA 1
ATOM 1560 C C . VAL A 1 190 ? -1.945 13.705 -5.869 1.00 92.81 190 VAL A C 1
ATOM 1562 O O . VAL A 1 190 ? -3.051 13.177 -5.777 1.00 92.81 190 VAL A O 1
ATOM 1565 N N . ASN A 1 191 ? -1.795 14.984 -6.233 1.00 91.12 191 ASN A N 1
ATOM 1566 C CA . ASN A 1 191 ? -2.916 15.919 -6.385 1.00 91.12 191 ASN A CA 1
ATOM 1567 C C . ASN A 1 191 ? -3.928 15.496 -7.462 1.00 91.12 191 ASN A C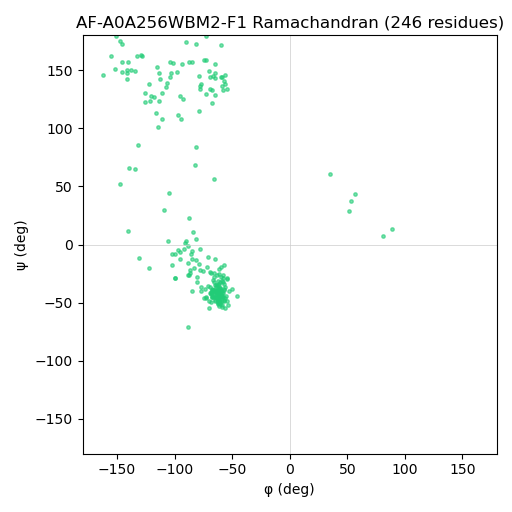 1
ATOM 1569 O O . ASN A 1 191 ? -5.080 15.921 -7.422 1.00 91.12 191 ASN A O 1
ATOM 1573 N N . GLN A 1 192 ? -3.499 14.706 -8.448 1.00 93.50 192 GLN A N 1
ATOM 1574 C CA . GLN A 1 192 ? -4.362 14.243 -9.533 1.00 93.50 192 GLN A CA 1
ATOM 1575 C C . GLN A 1 192 ? -5.105 12.944 -9.213 1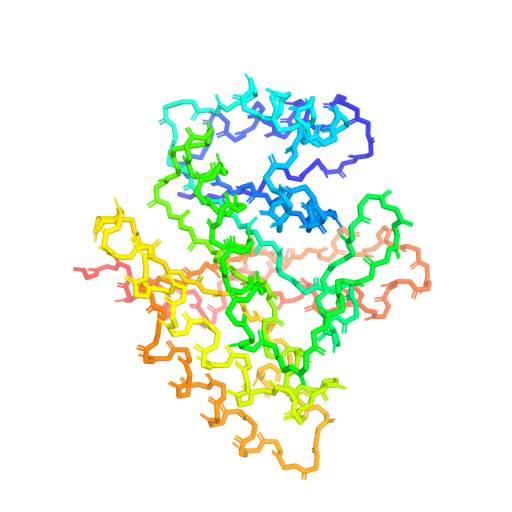.00 93.50 192 GLN A C 1
ATOM 1577 O O . GLN A 1 192 ? -6.144 12.695 -9.821 1.00 93.50 192 GLN A O 1
ATOM 1582 N N . ASN A 1 193 ? -4.567 12.098 -8.329 1.00 94.19 193 ASN A N 1
ATOM 1583 C CA . ASN A 1 193 ? -5.001 10.701 -8.232 1.00 94.19 193 ASN A CA 1
ATOM 1584 C C . ASN A 1 193 ? -5.520 10.287 -6.851 1.00 94.19 193 ASN A C 1
ATOM 1586 O O . ASN A 1 193 ? -6.206 9.271 -6.772 1.00 94.19 193 ASN A O 1
ATOM 1590 N N . TYR A 1 194 ? -5.183 11.009 -5.778 1.00 92.31 194 TYR A N 1
ATOM 1591 C CA . TYR A 1 194 ? -5.479 10.560 -4.416 1.00 92.31 194 TYR A CA 1
ATOM 1592 C C . TYR A 1 194 ? -6.787 11.183 -3.929 1.00 92.31 194 TYR A C 1
ATOM 1594 O O . TYR A 1 194 ? -6.953 12.401 -3.960 1.00 92.31 194 TYR A O 1
ATOM 1602 N N . GLU A 1 195 ? -7.710 10.353 -3.443 1.00 92.00 195 GLU A N 1
ATOM 1603 C CA . GLU A 1 195 ? -8.996 10.823 -2.909 1.00 92.00 195 GLU A CA 1
ATOM 1604 C C . GLU A 1 195 ? -8.924 11.160 -1.414 1.00 92.00 195 GLU A C 1
ATOM 1606 O O . GLU A 1 195 ? -9.807 11.836 -0.887 1.00 92.00 195 GLU A O 1
ATOM 1611 N N . PHE A 1 196 ? -7.879 10.695 -0.725 1.00 89.38 196 PHE A N 1
ATOM 1612 C CA . PHE A 1 196 ? -7.630 10.966 0.689 1.00 89.38 196 PHE A CA 1
ATOM 1613 C C . PHE A 1 196 ? -6.138 10.836 1.035 1.00 89.38 196 PHE A C 1
ATOM 1615 O O . PHE A 1 196 ? -5.363 10.215 0.304 1.00 89.38 196 PHE A O 1
ATOM 1622 N N . ILE A 1 197 ? -5.743 11.408 2.176 1.00 82.25 197 ILE A N 1
ATOM 1623 C CA . ILE A 1 197 ? -4.386 11.340 2.738 1.00 82.25 197 ILE A CA 1
ATOM 1624 C C . ILE A 1 197 ? -4.476 10.739 4.143 1.00 82.25 197 ILE A C 1
ATOM 1626 O O . ILE A 1 197 ? -5.358 11.109 4.918 1.00 82.25 197 ILE A O 1
ATOM 1630 N N . ILE A 1 198 ? -3.546 9.845 4.479 1.00 77.50 198 ILE A N 1
ATOM 1631 C CA . ILE A 1 198 ? -3.362 9.326 5.839 1.00 77.50 198 ILE A CA 1
ATOM 1632 C C . ILE A 1 198 ? -2.088 9.934 6.419 1.00 77.50 198 ILE A C 1
ATOM 1634 O O . ILE A 1 198 ? -1.054 9.953 5.753 1.00 77.50 198 ILE A O 1
ATOM 1638 N N . TRP A 1 199 ? -2.152 10.380 7.672 1.00 73.75 199 TRP A N 1
ATOM 1639 C CA . TRP A 1 199 ? -0.978 10.757 8.452 1.00 73.75 199 TRP A CA 1
ATOM 1640 C C . TRP A 1 199 ? -0.842 9.816 9.646 1.00 73.75 199 TRP A C 1
ATOM 1642 O O . TRP A 1 199 ? -1.700 9.788 10.524 1.00 73.75 199 TRP A O 1
ATOM 1652 N N . TRP A 1 200 ? 0.218 9.012 9.643 1.00 64.81 200 TRP A N 1
ATOM 1653 C CA . TRP A 1 200 ? 0.334 7.837 10.512 1.00 64.81 200 TRP A CA 1
ATOM 1654 C C . TRP A 1 200 ? 0.777 8.164 11.947 1.00 64.81 200 TRP A C 1
ATOM 1656 O O . TRP A 1 200 ? 0.415 7.459 12.882 1.00 64.81 200 TRP A O 1
ATOM 1666 N N . ALA A 1 201 ? 1.529 9.250 12.135 1.00 64.56 201 ALA A N 1
ATOM 1667 C CA . ALA A 1 201 ? 2.103 9.637 13.418 1.00 64.56 201 ALA A CA 1
ATOM 1668 C C . ALA A 1 201 ? 1.426 10.900 13.958 1.00 64.56 201 ALA A C 1
ATOM 1670 O O . ALA A 1 201 ? 1.654 12.001 13.458 1.00 64.56 201 ALA A O 1
ATOM 1671 N N . TYR A 1 202 ? 0.598 10.790 14.998 1.00 63.91 202 TYR A N 1
ATOM 1672 C CA . TYR A 1 202 ? 0.055 11.998 15.635 1.00 63.91 202 TYR A CA 1
ATOM 1673 C C . TYR A 1 202 ? 1.081 12.671 16.563 1.00 63.91 202 TYR A C 1
ATOM 1675 O O . TYR A 1 202 ? 0.972 13.871 16.811 1.00 63.91 202 TYR A O 1
ATOM 1683 N N . ARG A 1 203 ? 2.085 11.927 17.043 1.00 65.75 203 ARG A N 1
ATOM 1684 C CA . ARG A 1 203 ? 3.161 12.390 17.925 1.00 65.75 203 ARG A CA 1
ATOM 1685 C C . ARG A 1 203 ? 4.487 11.745 17.533 1.00 65.75 203 ARG A C 1
ATOM 1687 O O . ARG A 1 203 ? 4.484 10.619 17.045 1.00 65.75 203 ARG A O 1
ATOM 1694 N N . ASP A 1 204 ? 5.579 12.451 17.781 1.00 75.31 204 ASP A N 1
ATOM 1695 C CA . ASP A 1 204 ? 6.934 11.925 17.617 1.00 75.31 204 ASP A CA 1
ATOM 1696 C C . ASP A 1 204 ? 7.188 10.678 18.491 1.00 75.31 204 ASP A C 1
ATOM 1698 O O . ASP A 1 204 ? 6.674 10.554 19.612 1.00 75.31 204 ASP A O 1
ATOM 1702 N N . TYR A 1 205 ? 7.969 9.732 17.961 1.00 74.88 205 TYR A N 1
ATOM 1703 C CA . TYR A 1 205 ? 8.184 8.394 18.534 1.00 74.88 205 TYR A CA 1
ATOM 1704 C C . TYR A 1 205 ? 9.590 8.199 19.125 1.00 74.88 205 TYR A C 1
ATOM 1706 O O . TYR A 1 205 ? 10.097 7.078 19.164 1.00 74.88 205 TYR A O 1
ATOM 1714 N N . ASP A 1 206 ? 10.237 9.253 19.624 1.00 76.56 206 ASP A N 1
ATOM 1715 C CA . ASP A 1 206 ? 11.605 9.235 20.175 1.00 76.56 206 ASP A CA 1
ATOM 1716 C C . ASP A 1 206 ? 11.873 8.072 21.128 1.00 76.56 206 ASP A C 1
ATOM 1718 O O . ASP A 1 206 ? 12.878 7.374 21.008 1.00 76.56 206 ASP A O 1
ATOM 1722 N N . LYS A 1 207 ? 10.931 7.805 22.036 1.00 73.62 207 LYS A N 1
ATOM 1723 C CA . LYS A 1 207 ? 11.051 6.715 23.014 1.00 73.62 207 LYS A CA 1
ATOM 1724 C C . LYS A 1 207 ? 11.063 5.332 22.369 1.00 73.62 207 LYS A C 1
ATOM 1726 O O . LYS A 1 207 ? 11.745 4.446 22.868 1.00 73.62 207 LYS A O 1
ATOM 1731 N N . LEU A 1 208 ? 10.315 5.138 21.282 1.00 69.69 208 LEU A N 1
ATOM 1732 C CA . LEU A 1 208 ? 10.334 3.893 20.516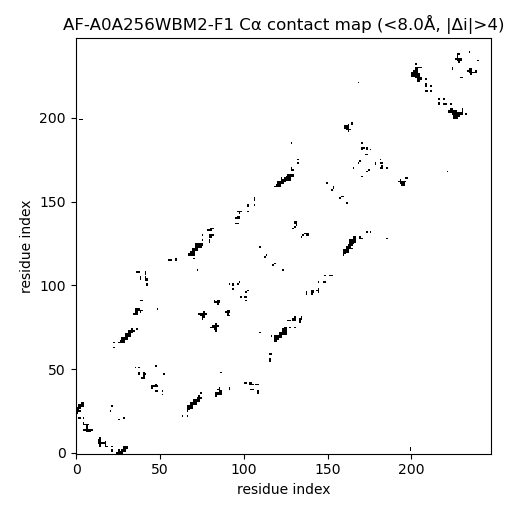 1.00 69.69 208 LEU A CA 1
ATOM 1733 C C . LEU A 1 208 ? 11.638 3.793 19.720 1.00 69.69 208 LEU A C 1
ATOM 1735 O O . LEU A 1 208 ? 12.309 2.765 19.767 1.00 69.69 208 LEU A O 1
ATOM 1739 N N . TRP A 1 209 ? 12.047 4.883 19.068 1.00 78.62 209 TRP A N 1
ATOM 1740 C CA . TRP A 1 209 ? 13.308 4.965 18.332 1.00 78.62 209 TRP A CA 1
ATOM 1741 C C . TRP A 1 209 ? 14.530 4.632 19.208 1.00 78.62 209 TRP A C 1
ATOM 1743 O O . TRP A 1 209 ? 15.464 3.961 18.761 1.00 78.62 209 TRP A O 1
ATOM 1753 N N . GLU A 1 210 ? 14.522 5.028 20.483 1.00 79.81 210 GLU A N 1
ATOM 1754 C CA . GLU A 1 210 ? 15.583 4.688 21.436 1.00 79.81 210 GLU A CA 1
ATOM 1755 C C . GLU A 1 210 ? 15.787 3.174 21.609 1.00 79.81 210 GLU A C 1
ATOM 1757 O O . GLU A 1 210 ? 16.916 2.755 21.896 1.00 79.81 210 GLU A O 1
ATOM 1762 N N . THR A 1 211 ? 14.747 2.367 21.375 1.00 78.31 211 THR A N 1
ATOM 1763 C CA . THR A 1 211 ? 14.774 0.899 21.495 1.00 78.31 211 THR A CA 1
ATOM 1764 C C . THR A 1 211 ? 15.292 0.181 20.248 1.00 78.31 211 THR A C 1
ATOM 1766 O O . THR A 1 211 ? 15.598 -1.008 20.320 1.00 78.31 211 THR A O 1
ATOM 1769 N N . PHE A 1 212 ? 15.427 0.878 19.114 1.00 77.38 212 PHE A N 1
ATOM 1770 C CA . PHE A 1 212 ? 15.825 0.242 17.858 1.00 77.38 212 PHE A CA 1
ATOM 1771 C C . PHE A 1 212 ? 17.268 -0.287 17.923 1.00 77.38 212 PHE A C 1
ATOM 1773 O O . PHE A 1 212 ? 18.130 0.358 18.541 1.00 77.38 212 PHE A O 1
ATOM 1780 N N . PRO A 1 213 ? 17.574 -1.423 17.262 1.00 80.94 213 PRO A N 1
ATOM 1781 C CA . PRO A 1 213 ? 18.945 -1.905 17.140 1.00 80.94 213 PRO A CA 1
ATOM 1782 C C . PRO A 1 213 ? 19.857 -0.843 16.499 1.00 80.94 213 PRO A C 1
ATOM 1784 O O . PRO A 1 213 ? 19.389 -0.089 15.639 1.00 80.94 213 PRO A O 1
ATOM 1787 N N . PRO A 1 214 ? 21.142 -0.744 16.895 1.00 86.12 214 PRO A N 1
ATOM 1788 C CA . PRO A 1 214 ? 22.055 0.298 16.417 1.00 86.12 214 PRO A CA 1
ATOM 1789 C C . PRO A 1 214 ? 22.105 0.453 14.892 1.00 86.12 214 PRO A C 1
ATOM 1791 O O . PRO A 1 214 ? 22.163 1.574 14.393 1.00 86.12 214 PRO A O 1
ATOM 1794 N N . GLU A 1 215 ? 22.039 -0.658 14.165 1.00 79.12 215 GLU A N 1
ATOM 1795 C CA . GLU A 1 215 ? 22.029 -0.731 12.705 1.00 79.12 215 GLU A CA 1
ATOM 1796 C C . GLU A 1 215 ? 20.775 -0.114 12.068 1.00 79.12 215 GLU A C 1
ATOM 1798 O O . GLU A 1 215 ? 20.854 0.426 10.968 1.00 79.12 215 GLU A O 1
ATOM 1803 N N . TYR A 1 216 ? 19.642 -0.113 12.777 1.00 71.38 216 TYR A N 1
ATOM 1804 C CA . TYR A 1 216 ? 18.381 0.466 12.311 1.00 71.38 216 TYR A CA 1
ATOM 1805 C C . TYR A 1 216 ? 18.118 1.856 12.884 1.00 71.38 216 TYR A C 1
ATOM 1807 O O . TYR A 1 216 ? 17.191 2.527 12.438 1.00 71.38 216 TYR A O 1
ATOM 1815 N N . LYS A 1 217 ? 18.916 2.335 13.849 1.00 75.06 217 LYS A N 1
ATOM 1816 C CA . LYS A 1 217 ? 18.701 3.661 14.448 1.00 75.06 217 LYS A CA 1
ATOM 1817 C C . LYS A 1 217 ? 18.818 4.793 13.442 1.00 75.06 217 LYS A C 1
ATOM 1819 O O . LYS A 1 217 ? 18.123 5.789 13.605 1.00 75.06 217 LYS A O 1
ATOM 1824 N N . ASP A 1 218 ? 19.685 4.685 12.441 1.00 74.81 218 ASP A N 1
ATOM 1825 C CA . ASP A 1 218 ? 19.858 5.778 11.484 1.00 74.81 218 ASP A CA 1
ATOM 1826 C C . ASP A 1 218 ? 18.636 5.925 10.575 1.00 74.81 218 ASP A C 1
ATOM 1828 O O . ASP A 1 218 ? 18.042 6.997 10.508 1.00 74.81 218 ASP A O 1
ATOM 1832 N N . VAL A 1 219 ? 18.181 4.806 10.010 1.00 64.25 219 VAL A N 1
ATOM 1833 C CA . VAL A 1 219 ? 16.943 4.720 9.224 1.00 64.25 219 VAL A CA 1
ATOM 1834 C C . VAL A 1 219 ? 15.730 5.072 10.096 1.00 64.25 219 VAL A C 1
ATOM 1836 O O . VAL A 1 219 ? 14.882 5.864 9.703 1.00 64.25 219 VAL A O 1
ATOM 1839 N N . GLY A 1 220 ? 15.719 4.611 11.349 1.00 63.47 220 GLY A N 1
ATOM 1840 C CA . GLY A 1 220 ? 14.711 4.912 12.366 1.00 63.47 220 GLY A CA 1
ATOM 1841 C C . GLY A 1 220 ? 14.469 6.404 12.624 1.00 63.47 220 GLY A C 1
ATOM 1842 O O . GLY A 1 220 ? 13.358 6.784 12.994 1.00 63.47 220 GLY A O 1
ATOM 1843 N N . LYS A 1 221 ? 15.476 7.269 12.415 1.00 71.38 221 LYS A N 1
ATOM 1844 C CA . LYS A 1 221 ? 15.322 8.726 12.587 1.00 71.38 221 LYS A CA 1
ATOM 1845 C C . LYS A 1 221 ? 14.305 9.321 11.617 1.00 71.38 221 LYS A C 1
ATOM 1847 O O . LYS A 1 221 ? 13.710 10.340 11.952 1.00 71.38 221 LYS A O 1
ATOM 1852 N N . LEU A 1 222 ? 14.088 8.695 10.456 1.00 64.06 222 LEU A N 1
ATOM 1853 C CA . LEU A 1 222 ? 13.133 9.163 9.447 1.00 64.06 222 LEU A CA 1
ATOM 1854 C C . LEU A 1 222 ? 11.706 9.248 9.996 1.00 64.06 222 LEU A C 1
ATOM 1856 O O . LEU A 1 222 ? 10.948 10.121 9.582 1.00 64.06 222 LEU A O 1
ATOM 1860 N N . TRP A 1 223 ? 11.356 8.374 10.943 1.00 65.12 223 TRP A N 1
ATOM 1861 C CA . TRP A 1 223 ? 10.023 8.321 11.548 1.00 65.12 223 TRP A CA 1
ATOM 1862 C C . TRP A 1 223 ? 9.955 8.957 12.935 1.00 65.12 223 TRP A C 1
ATOM 1864 O O . TRP A 1 223 ? 8.857 9.130 13.463 1.00 65.12 223 TRP A O 1
ATOM 1874 N N . ARG A 1 224 ? 11.106 9.338 13.508 1.00 72.25 224 ARG A N 1
ATOM 1875 C CA . ARG A 1 224 ? 11.191 9.916 14.853 1.00 72.25 224 ARG A CA 1
ATOM 1876 C C . ARG A 1 224 ? 10.358 11.194 14.968 1.00 72.25 224 ARG A C 1
ATOM 1878 O O . ARG A 1 224 ? 9.484 11.238 15.822 1.00 72.25 224 ARG A O 1
ATOM 1885 N N . ASP A 1 225 ? 10.567 12.147 14.054 1.00 72.06 225 ASP A N 1
ATOM 1886 C CA . ASP A 1 225 ? 10.011 13.512 14.123 1.00 72.06 225 ASP A CA 1
ATOM 1887 C C . ASP A 1 225 ? 8.838 13.731 13.142 1.00 72.06 225 ASP A C 1
ATOM 1889 O O . ASP A 1 225 ? 8.802 14.711 12.391 1.00 72.06 225 ASP A O 1
ATOM 1893 N N . THR A 1 226 ? 7.915 12.769 13.062 1.00 71.81 226 THR A N 1
ATOM 1894 C CA . THR A 1 226 ? 6.816 12.774 12.073 1.00 71.81 226 THR A CA 1
ATOM 1895 C C . THR A 1 226 ? 5.449 13.124 12.659 1.00 71.81 226 THR A C 1
ATOM 1897 O O . THR A 1 226 ? 4.451 13.134 11.939 1.00 71.81 226 THR A O 1
ATOM 1900 N N . GLY A 1 227 ? 5.383 13.447 13.948 1.00 68.62 227 GLY A N 1
ATOM 1901 C CA . GLY A 1 227 ? 4.169 13.802 14.661 1.00 68.62 227 GLY A CA 1
ATOM 1902 C C . GLY A 1 227 ? 3.508 15.094 14.178 1.00 68.62 227 GLY A C 1
ATOM 1903 O O . GLY A 1 227 ? 4.146 16.021 13.677 1.00 68.62 227 GLY A O 1
ATOM 1904 N N . LEU A 1 228 ? 2.198 15.201 14.403 1.00 74.62 228 LEU A N 1
ATOM 1905 C CA . LEU A 1 228 ? 1.507 16.497 14.464 1.00 74.62 228 LEU A CA 1
ATOM 1906 C C . LEU A 1 228 ? 1.808 17.226 15.786 1.00 74.62 228 LEU A C 1
ATOM 1908 O O . LEU A 1 228 ? 1.712 18.452 15.870 1.00 74.62 228 LEU A O 1
ATOM 1912 N N . LEU A 1 229 ? 2.202 16.465 16.805 1.00 78.25 229 LEU A N 1
ATOM 1913 C CA . LEU A 1 229 ? 2.747 16.923 18.074 1.00 78.25 229 LEU A CA 1
ATOM 1914 C C . LEU A 1 229 ? 4.214 16.503 18.202 1.00 78.25 229 LEU A C 1
ATOM 1916 O O . LEU A 1 229 ? 4.588 15.428 17.737 1.00 78.25 229 LEU A O 1
ATOM 1920 N N . ASP A 1 230 ? 5.017 17.316 18.880 1.00 79.25 230 ASP A N 1
ATOM 1921 C CA . ASP A 1 230 ? 6.393 16.955 19.220 1.00 79.25 230 ASP A CA 1
ATOM 1922 C C . ASP A 1 230 ? 6.482 15.895 20.340 1.00 79.25 230 ASP A C 1
ATOM 1924 O O . ASP A 1 230 ? 5.473 15.455 20.915 1.00 79.25 230 ASP A O 1
ATOM 1928 N N . GLU A 1 231 ? 7.699 15.492 20.705 1.00 75.44 231 GLU A N 1
ATOM 1929 C CA . GLU A 1 231 ? 7.958 14.489 21.739 1.00 75.44 231 GLU A CA 1
ATOM 1930 C C . GLU A 1 231 ? 7.430 14.903 23.121 1.00 75.44 231 GLU A C 1
ATOM 1932 O O . GLU A 1 231 ? 7.138 14.049 23.963 1.00 75.44 231 GLU A O 1
ATOM 1937 N N . ASN A 1 232 ? 7.214 16.200 23.347 1.00 80.06 232 ASN A N 1
ATOM 1938 C CA . ASN A 1 232 ? 6.664 16.783 24.572 1.00 80.06 232 ASN A CA 1
ATOM 1939 C C . ASN A 1 232 ? 5.144 17.015 24.491 1.00 80.06 232 ASN A C 1
ATOM 1941 O O . ASN A 1 232 ? 4.513 17.288 25.514 1.00 80.06 232 ASN A O 1
ATOM 1945 N N . GLY A 1 233 ? 4.534 16.802 23.322 1.00 76.50 233 GLY A N 1
ATOM 1946 C CA . GLY A 1 233 ? 3.110 17.011 23.069 1.00 76.50 233 GLY A CA 1
ATOM 1947 C C . GLY A 1 233 ? 2.769 18.431 22.604 1.00 76.50 233 GLY A C 1
ATOM 1948 O O . GLY A 1 233 ? 1.597 18.802 22.623 1.00 76.50 233 GLY A O 1
ATOM 1949 N N . THR A 1 234 ? 3.761 19.229 22.212 1.00 85.62 234 THR A N 1
ATOM 1950 C CA . THR A 1 234 ? 3.573 20.582 21.675 1.00 85.62 234 THR A CA 1
ATOM 1951 C C . THR A 1 234 ? 3.098 20.515 20.229 1.00 85.62 234 THR A C 1
ATOM 1953 O O . THR A 1 234 ? 3.620 19.738 19.434 1.00 85.62 234 THR A O 1
ATOM 1956 N N . GLU A 1 235 ? 2.133 21.355 19.858 1.00 85.88 235 GLU A N 1
ATOM 1957 C CA . GLU A 1 235 ? 1.610 21.403 18.490 1.00 85.88 235 GLU A CA 1
ATOM 1958 C C . GLU A 1 235 ? 2.669 21.874 17.480 1.00 85.88 235 GLU A C 1
ATOM 1960 O O . GLU A 1 235 ? 3.278 22.935 17.645 1.00 85.88 235 GLU A O 1
ATOM 1965 N N . ARG A 1 236 ? 2.862 21.106 16.400 1.00 81.00 236 ARG A N 1
ATOM 1966 C CA . ARG A 1 236 ? 3.678 21.505 15.244 1.00 81.00 236 ARG A CA 1
ATOM 1967 C C . ARG A 1 236 ? 2.815 22.279 14.232 1.00 81.00 236 ARG A C 1
ATOM 1969 O O . ARG A 1 236 ? 1.602 22.073 14.187 1.00 81.00 236 ARG A O 1
ATOM 1976 N N . PRO A 1 237 ? 3.401 23.127 13.360 1.00 84.31 237 PRO A N 1
ATOM 1977 C CA . PRO A 1 237 ? 2.639 23.873 12.349 1.00 84.31 237 PRO A CA 1
ATOM 1978 C C . PRO A 1 237 ? 1.762 22.996 11.441 1.00 84.31 237 PRO A C 1
ATOM 1980 O O . PRO A 1 237 ? 0.698 23.434 11.008 1.00 84.31 237 PRO A O 1
ATOM 1983 N N . SER A 1 238 ? 2.178 21.748 11.196 1.00 73.31 238 SER A N 1
ATOM 1984 C CA . SER A 1 238 ? 1.396 20.751 10.461 1.00 73.31 238 SER A CA 1
ATOM 1985 C C . SER A 1 238 ? 0.028 20.499 11.099 1.00 73.31 238 SER A C 1
ATOM 1987 O O . SER A 1 238 ? -0.957 20.397 10.371 1.00 73.31 238 SER A O 1
ATOM 1989 N N . LEU A 1 239 ? -0.076 20.467 12.433 1.00 75.69 239 LEU A N 1
ATOM 1990 C CA . LEU A 1 239 ? -1.352 20.283 13.127 1.00 75.69 239 LEU A CA 1
ATOM 1991 C C . LEU A 1 239 ? -2.325 21.431 12.846 1.00 75.69 239 LEU A C 1
ATOM 1993 O O . LEU A 1 239 ? -3.511 21.183 12.647 1.00 75.69 239 LEU A O 1
ATOM 1997 N N . THR A 1 240 ? -1.839 22.672 12.786 1.00 77.81 240 THR A N 1
ATOM 1998 C CA . THR A 1 240 ? -2.670 23.834 12.440 1.00 77.81 240 THR A CA 1
ATOM 1999 C C . THR A 1 240 ? -3.250 23.691 11.036 1.00 77.81 240 THR A C 1
ATOM 2001 O O . THR A 1 240 ? -4.457 23.821 10.860 1.00 77.81 240 THR A O 1
ATOM 2004 N N . THR A 1 241 ? -2.420 23.339 10.049 1.00 75.88 241 THR A N 1
ATOM 2005 C CA . THR A 1 241 ? -2.885 23.092 8.674 1.00 75.88 241 THR A CA 1
ATOM 2006 C C . THR A 1 241 ? -3.900 21.949 8.613 1.00 75.88 241 THR A C 1
ATOM 2008 O O . THR A 1 241 ? -4.911 22.059 7.925 1.00 75.88 241 THR A O 1
ATOM 2011 N N . TRP A 1 242 ? -3.677 20.868 9.364 1.00 70.44 242 TRP A N 1
ATOM 2012 C CA . TRP A 1 242 ? -4.621 19.752 9.444 1.00 70.44 242 TRP A CA 1
ATOM 2013 C C . TRP A 1 242 ? -5.964 20.157 10.063 1.00 70.44 242 TRP A C 1
ATOM 2015 O O . TRP A 1 242 ? -7.006 19.792 9.522 1.00 70.44 242 TRP A O 1
ATOM 2025 N N . LYS A 1 243 ? -5.963 20.946 11.145 1.00 74.19 243 LYS A N 1
ATOM 2026 C CA . LYS A 1 243 ? -7.192 21.481 11.758 1.00 74.19 243 LYS A CA 1
ATOM 2027 C C . LYS A 1 243 ? -7.981 22.340 10.763 1.00 74.19 243 LYS A C 1
ATOM 2029 O O . LYS A 1 243 ? -9.174 22.123 10.596 1.00 74.19 243 LYS A O 1
ATOM 2034 N N . GLU A 1 244 ? -7.318 23.232 10.026 1.00 76.69 244 GLU A N 1
ATOM 2035 C CA . GLU A 1 244 ? -7.968 24.081 9.010 1.00 76.69 244 GLU A CA 1
ATOM 2036 C C . GLU A 1 244 ? -8.600 23.291 7.850 1.00 76.69 244 GLU A C 1
ATOM 2038 O O . GLU A 1 244 ? -9.586 23.738 7.256 1.00 76.69 244 GLU A O 1
ATOM 2043 N N . ILE A 1 245 ? -8.023 22.139 7.497 1.00 67.69 245 ILE A N 1
ATOM 2044 C CA . ILE A 1 245 ? -8.552 21.247 6.456 1.00 67.69 245 ILE A CA 1
ATOM 2045 C C . ILE A 1 245 ? -9.748 20.440 6.979 1.00 67.69 245 ILE A C 1
ATOM 2047 O O . ILE A 1 245 ? -10.709 20.260 6.236 1.00 67.69 245 ILE A O 1
ATOM 2051 N N . LEU A 1 246 ? -9.698 19.968 8.230 1.00 55.19 246 LEU A N 1
ATOM 2052 C CA . LEU A 1 246 ? -10.726 19.109 8.837 1.00 55.19 246 LEU A CA 1
ATOM 2053 C C . LEU A 1 246 ? -11.933 19.871 9.410 1.00 55.19 246 LEU A C 1
ATOM 2055 O O . LEU A 1 246 ? -12.986 19.272 9.599 1.00 55.19 246 LEU A O 1
ATOM 2059 N N . GLU A 1 247 ? -11.800 21.167 9.702 1.00 52.94 247 GLU A N 1
ATOM 2060 C CA . GLU A 1 247 ? -12.903 22.026 10.172 1.00 52.94 247 GLU A CA 1
ATOM 2061 C C . GLU A 1 247 ? -13.811 22.551 9.035 1.00 52.94 247 GLU A C 1
ATOM 2063 O O . GLU A 1 247 ? -14.716 23.351 9.288 1.00 52.94 247 GLU A O 1
ATOM 2068 N N . LYS A 1 248 ? -13.592 22.112 7.788 1.00 43.16 248 LYS A N 1
ATOM 2069 C CA . LYS A 1 248 ? -14.439 22.413 6.620 1.00 43.16 248 LYS A CA 1
ATOM 2070 C C . LYS A 1 248 ? -15.394 21.273 6.296 1.00 43.16 248 LYS A C 1
ATOM 2072 O O . LYS A 1 248 ? -16.525 21.601 5.871 1.00 43.16 248 LYS A O 1
#

Foldseek 3Di:
DEAELDFLDDDPVSSVVSLVCCLVPHQEYEDEAAAAAQLVCLLVVHDGDPVVVVVLLVVLVSDSVNHAYEYEYAQADPQSQHGHHHPVRDDDDDPACQPPSNLRSLLVRVVVSCVSNVHQEYASHEANLSNCQNPVVRNVRVLNSVVVSVVVCCVVPVNHFYHHYHQPCCLVPNPDPDSPVSNVVVVVSRVVRHPDDDQHAQEFDQVSLVPDDPVCSVVSVSRRQRHCAYPVRHGDVVVVVVCVVVVD

pLDDT: mean 89.68, std 10.81, range [43.16, 98.88]

Solvent-accessible surface area (backbone atoms only — not comparable to full-atom values): 13942 Å² total; per-residue (Å²): 95,67,50,64,66,68,37,91,48,96,47,70,67,35,29,52,51,40,49,53,51,42,76,74,68,40,54,30,37,33,50,78,51,73,80,70,44,61,47,71,24,50,63,67,71,49,78,71,58,63,70,59,52,52,53,51,52,51,57,50,71,69,55,62,85,92,43,46,35,35,38,33,33,51,49,44,27,96,78,25,56,47,64,32,28,24,91,87,70,45,60,78,92,70,98,46,70,48,33,68,63,53,47,53,20,51,46,51,52,52,50,51,49,44,69,67,58,64,50,62,30,38,27,70,28,53,38,52,58,41,24,44,70,66,29,50,86,50,40,68,34,44,54,52,29,52,51,53,46,51,54,53,44,45,70,78,40,69,83,54,46,43,23,61,39,62,52,64,61,60,54,75,64,42,96,55,99,55,42,69,61,51,37,50,53,52,52,53,52,46,76,74,65,44,73,60,85,87,80,90,40,65,44,26,38,54,78,62,44,71,70,46,58,80,89,47,35,68,68,41,52,76,59,24,81,52,27,31,16,41,80,88,64,49,79,36,74,64,37,56,56,49,49,66,62,71,77,110

Mean predicted aligned error: 6.41 Å

Secondary structure (DSSP, 8-state):
-EEE---SSSSHHHHHHHHHHHHHH-SEEEEEE-S---HHHHHHTPPPPHHHHHHHHHHHHT--TTSEEEEEE--B-TTSSSBPPPTTSPPPP-SSTT-HHHHHHHHHHHHHHHHHH--SEEE-SSSHHHHHHH-TTTHHHHHHHHHHHHHHHHHH-TTS-EE----HHHHHS--SS-HHHHHHHHHHHHHHH-S------SB--HHHHTTS-TTTHHHHHHHHT--SB-TTSPBPHHHHHHHHHHT-

Radius of gyration: 18.57 Å; Cα contacts (8 Å, |Δi|>4): 350; chains: 1; bounding box: 40×46×45 Å